Protein AF-A0ABD2LZ57-F1 (afdb_monomer_lite)

Radius of gyration: 26.15 Å; chains: 1; bounding box: 58×65×90 Å

InterPro domains:
  IPR020471 Aldo-keto reductase [PTHR43827] (166-322)
  IPR036812 NAD(P)-dependent oxidoreductase domain superfamily [G3DSA:3.20.20.100] (163-326)
  IPR036812 NAD(P)-dependent oxidoreductase domain superfamily [SSF51430] (165-323)
  IPR046350 Cystatin superfamily [SSF54403] (51-116)

pLDDT: mean 80.65, std 17.42, range [31.88, 97.81]

Structure (mmCIF, N/CA/C/O backbone):
data_AF-A0ABD2LZ57-F1
#
_entry.id   AF-A0ABD2LZ57-F1
#
loop_
_atom_site.group_PDB
_atom_site.id
_atom_site.type_symbol
_atom_site.label_atom_id
_atom_site.label_alt_id
_atom_site.label_comp_id
_atom_site.label_asym_id
_atom_site.label_entity_id
_atom_site.label_seq_id
_atom_site.pdbx_PDB_ins_code
_atom_site.Cartn_x
_atom_site.Cartn_y
_atom_site.Cartn_z
_atom_site.occupancy
_atom_site.B_iso_or_equiv
_atom_site.auth_seq_id
_atom_site.auth_comp_id
_atom_site.auth_asym_id
_atom_site.auth_atom_id
_atom_site.pdbx_PDB_model_num
ATOM 1 N N . MET A 1 1 ? 32.579 12.620 -52.075 1.00 46.97 1 MET A N 1
ATOM 2 C CA . MET A 1 1 ? 31.234 13.116 -51.717 1.00 46.97 1 MET A CA 1
ATOM 3 C C . MET A 1 1 ? 31.293 13.495 -50.243 1.00 46.97 1 MET A C 1
ATOM 5 O O . MET A 1 1 ? 31.209 12.625 -49.391 1.00 46.97 1 MET A O 1
ATOM 9 N N . ILE A 1 2 ? 31.641 14.751 -49.948 1.00 47.81 2 ILE A N 1
ATOM 10 C CA . ILE A 1 2 ? 31.826 15.254 -48.579 1.00 47.81 2 ILE A CA 1
ATOM 11 C C . ILE A 1 2 ? 30.484 15.859 -48.179 1.00 47.81 2 ILE A C 1
ATOM 13 O O . ILE A 1 2 ? 30.171 16.978 -48.574 1.00 47.81 2 ILE A O 1
ATOM 17 N N . ILE A 1 3 ? 29.650 15.083 -47.490 1.00 51.16 3 ILE A N 1
ATOM 18 C CA . ILE A 1 3 ? 28.437 15.618 -46.870 1.00 51.16 3 ILE A CA 1
AT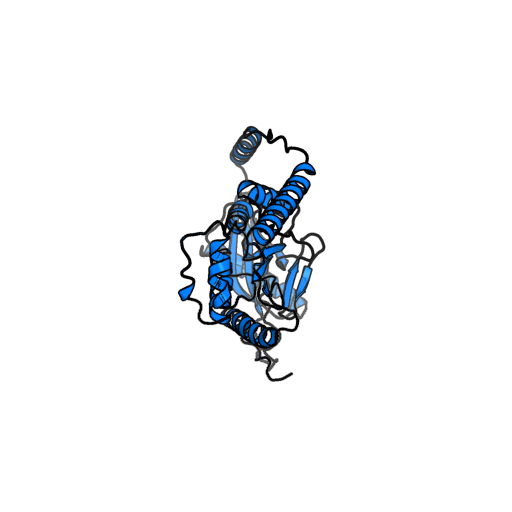OM 19 C C . ILE A 1 3 ? 28.914 16.374 -45.628 1.00 51.16 3 ILE A C 1
ATOM 21 O O . ILE A 1 3 ? 29.525 15.791 -44.733 1.00 51.16 3 ILE A O 1
ATOM 25 N N . GLY A 1 4 ? 28.758 17.697 -45.665 1.00 49.31 4 GLY A N 1
ATOM 26 C CA . GLY A 1 4 ? 29.303 18.621 -44.677 1.00 49.31 4 GLY A CA 1
ATOM 27 C C . GLY A 1 4 ? 28.739 18.364 -43.284 1.00 49.31 4 GLY A C 1
ATOM 28 O O . GLY A 1 4 ? 27.525 18.267 -43.104 1.00 49.31 4 GLY A O 1
ATOM 29 N N . LYS A 1 5 ? 29.637 18.298 -42.297 1.00 60.75 5 LYS A N 1
ATOM 30 C CA . LYS A 1 5 ? 29.322 18.195 -40.862 1.00 60.75 5 LYS A CA 1
ATOM 31 C C . LYS A 1 5 ? 28.350 19.292 -40.385 1.00 60.75 5 LYS A C 1
ATOM 33 O O . LYS A 1 5 ? 27.597 19.069 -39.446 1.00 60.75 5 LYS A O 1
ATOM 38 N N . ASP A 1 6 ? 28.277 20.408 -41.107 1.00 68.81 6 ASP A N 1
ATOM 39 C CA . ASP A 1 6 ? 27.405 21.553 -40.820 1.00 68.81 6 ASP A CA 1
ATOM 40 C C . ASP A 1 6 ? 25.906 21.289 -41.038 1.00 68.81 6 ASP A C 1
ATOM 42 O O . ASP A 1 6 ? 25.070 22.089 -40.621 1.00 68.81 6 ASP A O 1
ATOM 46 N N . ALA A 1 7 ? 25.534 20.216 -41.743 1.00 69.94 7 ALA A N 1
ATOM 47 C CA . ALA A 1 7 ? 24.126 19.846 -41.903 1.00 69.94 7 ALA A CA 1
ATOM 48 C C . ALA A 1 7 ? 23.591 19.095 -40.675 1.00 69.94 7 ALA A C 1
ATOM 50 O O . ALA A 1 7 ? 22.447 19.298 -40.290 1.00 69.94 7 ALA A O 1
ATOM 51 N N . VAL A 1 8 ? 24.434 18.278 -40.035 1.00 73.00 8 VAL A N 1
ATOM 52 C CA . VAL A 1 8 ? 24.054 17.493 -38.850 1.00 73.00 8 VAL A CA 1
ATOM 53 C C . VAL A 1 8 ? 23.926 18.392 -37.621 1.00 73.00 8 VAL A C 1
ATOM 55 O O . VAL A 1 8 ? 22.966 18.248 -36.874 1.00 73.00 8 VAL A O 1
ATOM 58 N N . GLN A 1 9 ? 24.831 19.364 -37.462 1.00 76.00 9 GLN A N 1
ATOM 59 C CA . GLN A 1 9 ? 24.774 20.303 -36.339 1.00 76.00 9 GLN A CA 1
ATOM 60 C C . GLN A 1 9 ? 23.500 21.161 -36.377 1.00 76.00 9 GLN A C 1
ATOM 62 O O . GLN A 1 9 ? 22.813 21.280 -35.373 1.00 76.00 9 GLN A O 1
ATOM 67 N N . ARG A 1 10 ? 23.112 21.663 -37.558 1.00 76.19 10 ARG A N 1
ATOM 68 C CA . ARG A 1 10 ? 21.895 22.481 -37.711 1.00 76.19 10 ARG A CA 1
ATOM 69 C C . ARG A 1 10 ? 20.598 21.727 -37.413 1.00 76.19 10 ARG A C 1
ATOM 71 O O . ARG A 1 10 ? 19.652 22.335 -36.926 1.00 76.19 10 ARG A O 1
ATOM 78 N N . ASP A 1 11 ? 20.546 20.427 -37.697 1.00 77.56 11 ASP A N 1
ATOM 79 C CA . ASP A 1 11 ? 19.392 19.586 -37.347 1.00 77.56 11 ASP A CA 1
ATOM 80 C C . ASP A 1 11 ? 19.343 19.253 -35.846 1.00 77.56 11 ASP A C 1
ATOM 82 O O . ASP A 1 11 ? 18.268 18.965 -35.321 1.00 77.56 11 ASP A O 1
ATOM 86 N N . GLN A 1 12 ? 20.487 19.279 -35.154 1.00 74.94 12 GLN A N 1
ATOM 87 C CA . GLN A 1 12 ? 20.556 19.133 -33.700 1.00 74.94 12 GLN A CA 1
ATOM 88 C C . GLN A 1 12 ? 20.120 20.415 -32.993 1.00 74.94 12 GLN A C 1
ATOM 90 O O . GLN A 1 12 ? 19.212 20.353 -32.169 1.00 74.94 12 GLN A O 1
ATOM 95 N N . ASP A 1 13 ? 20.666 21.562 -33.396 1.00 81.69 13 ASP A N 1
ATOM 96 C CA . ASP A 1 13 ? 20.341 22.860 -32.795 1.00 81.69 13 ASP A CA 1
ATOM 97 C C . ASP A 1 13 ? 18.837 23.180 -32.947 1.00 81.69 13 ASP A C 1
ATOM 99 O O . ASP A 1 13 ? 18.185 23.639 -32.013 1.00 81.69 13 ASP A O 1
ATOM 103 N N . ARG A 1 14 ? 18.237 22.831 -34.097 1.00 82.94 14 ARG A N 1
ATOM 104 C CA . ARG A 1 14 ? 16.796 23.013 -34.335 1.00 82.94 14 ARG A CA 1
ATOM 105 C C . ARG A 1 14 ? 15.913 22.125 -33.449 1.00 82.94 14 ARG A C 1
ATOM 107 O O . ARG A 1 14 ? 14.810 22.525 -33.093 1.00 82.94 14 ARG A O 1
ATOM 114 N N . LYS A 1 15 ? 16.366 20.913 -33.113 1.00 78.31 15 LYS A N 1
ATOM 115 C CA . LYS A 1 15 ? 15.619 20.020 -32.212 1.00 78.31 15 LYS A CA 1
ATOM 116 C C . LYS A 1 15 ? 15.679 20.494 -30.766 1.00 78.31 15 LYS A C 1
ATOM 118 O O . LYS A 1 15 ? 14.690 20.331 -30.062 1.00 78.31 15 LYS A O 1
ATOM 123 N N . GLU A 1 16 ? 16.801 21.076 -30.349 1.00 78.69 16 GLU A N 1
ATOM 124 C CA . GLU A 1 16 ? 16.938 21.668 -29.015 1.00 78.69 16 GLU A CA 1
ATOM 125 C C . GLU A 1 16 ? 16.027 22.899 -28.864 1.00 78.69 16 GLU A C 1
ATOM 127 O O . GLU A 1 16 ? 15.294 22.977 -27.881 1.00 78.69 16 GLU A O 1
ATOM 132 N N . GLU A 1 17 ? 15.951 23.780 -29.872 1.00 79.75 17 GLU A N 1
ATOM 133 C CA . GLU A 1 17 ? 15.012 24.920 -29.864 1.00 79.75 17 GLU A CA 1
ATOM 134 C C . GLU A 1 17 ? 13.533 24.478 -29.826 1.00 79.75 17 GLU A C 1
ATOM 136 O O . GLU A 1 17 ? 12.727 25.054 -29.092 1.00 79.75 17 GLU A O 1
ATOM 141 N N . GLU A 1 18 ? 13.156 23.432 -30.575 1.00 80.06 18 GLU A N 1
ATOM 142 C CA . GLU A 1 18 ? 11.778 22.910 -30.577 1.00 80.06 18 GLU A CA 1
ATOM 143 C C . GLU A 1 18 ? 11.394 22.230 -29.241 1.00 80.06 18 GLU A C 1
ATOM 145 O O . GLU A 1 18 ? 10.220 22.264 -28.854 1.00 80.06 18 GLU A O 1
ATOM 150 N N . GLU A 1 19 ? 12.349 21.630 -28.516 1.00 70.75 19 GLU A N 1
ATOM 151 C CA . GLU A 1 19 ? 12.120 21.090 -27.165 1.00 70.75 19 GLU A CA 1
ATOM 152 C C . GLU A 1 19 ? 11.996 22.209 -26.116 1.00 70.75 19 GLU A C 1
ATOM 154 O O . GLU A 1 19 ? 11.094 22.147 -25.273 1.00 70.75 19 GLU A O 1
ATOM 159 N N . GLU A 1 20 ? 12.812 23.264 -26.210 1.00 73.50 20 GLU A N 1
ATOM 160 C CA . GLU A 1 20 ? 12.789 24.410 -25.288 1.00 73.50 20 GLU A CA 1
ATOM 161 C C . GLU A 1 20 ? 11.484 25.228 -25.421 1.00 73.50 20 GLU A C 1
ATOM 163 O O . GLU A 1 20 ? 10.848 25.574 -24.418 1.00 73.50 20 GLU A O 1
ATOM 168 N N . GLU A 1 21 ? 10.987 25.442 -26.650 1.00 73.44 21 GLU A N 1
ATOM 169 C CA . GLU A 1 21 ? 9.686 26.092 -26.884 1.00 73.44 21 GLU A CA 1
ATOM 170 C C . GLU A 1 21 ? 8.500 25.264 -26.359 1.00 73.44 21 GLU A C 1
ATOM 172 O O . GLU A 1 21 ? 7.512 25.818 -25.852 1.00 73.44 21 GLU A O 1
ATOM 177 N N . GLN A 1 22 ? 8.571 23.931 -26.452 1.00 65.44 22 GLN A N 1
ATOM 178 C CA . GLN A 1 22 ? 7.533 23.072 -25.887 1.00 65.44 22 GLN A CA 1
ATOM 179 C C . GLN A 1 22 ? 7.547 23.116 -24.357 1.00 65.44 22 GLN A C 1
ATOM 181 O O . GLN A 1 22 ? 6.473 23.222 -23.758 1.00 65.44 22 GLN A O 1
ATOM 186 N N . GLU A 1 23 ? 8.718 23.104 -23.718 1.00 56.56 23 GLU A N 1
ATOM 187 C CA . GLU A 1 23 ? 8.842 23.192 -22.258 1.00 56.56 23 GLU A CA 1
ATOM 188 C C . GLU A 1 23 ? 8.335 24.543 -21.709 1.00 56.56 23 GLU A C 1
ATOM 190 O O . GLU A 1 23 ? 7.581 24.587 -20.726 1.00 56.56 23 GLU A O 1
ATOM 195 N N . GLU A 1 24 ? 8.627 25.652 -22.398 1.00 62.62 24 GLU A N 1
ATOM 196 C CA . GLU A 1 24 ? 8.091 26.975 -22.048 1.00 62.62 24 GLU A CA 1
ATOM 197 C C . GLU A 1 24 ? 6.564 27.086 -22.225 1.00 62.62 24 GLU A C 1
ATOM 199 O O . GLU A 1 24 ? 5.883 27.781 -21.462 1.00 62.62 24 GLU A O 1
ATOM 204 N N . SER A 1 25 ? 5.991 26.404 -23.218 1.00 65.38 25 SER A N 1
ATOM 205 C CA . SER A 1 25 ? 4.544 26.414 -23.481 1.00 65.38 25 SER A CA 1
ATOM 206 C C . SER A 1 25 ? 3.735 25.746 -22.358 1.00 65.38 25 SER A C 1
ATOM 208 O O . SER A 1 25 ? 2.656 26.231 -21.990 1.00 65.38 25 SER A O 1
ATOM 210 N N . TRP A 1 26 ? 4.259 24.671 -21.757 1.00 44.75 26 TRP A N 1
ATOM 211 C CA . TRP A 1 26 ? 3.596 23.979 -20.645 1.00 44.75 26 TRP A CA 1
ATOM 212 C C . TRP A 1 26 ? 3.616 24.788 -19.345 1.00 44.75 26 TRP A C 1
ATOM 214 O O . TRP A 1 26 ? 2.631 24.786 -18.603 1.00 44.75 26 TRP A O 1
ATOM 224 N N . THR A 1 27 ? 4.696 25.524 -19.080 1.00 49.94 27 THR A N 1
ATOM 225 C CA . THR A 1 27 ? 4.845 26.307 -17.843 1.00 49.94 27 THR A CA 1
ATOM 226 C C . THR A 1 27 ? 4.013 27.595 -17.847 1.00 49.94 27 THR A C 1
ATOM 228 O O . THR A 1 27 ? 3.498 27.991 -16.801 1.00 49.94 27 THR A O 1
ATOM 231 N N . LYS A 1 28 ? 3.773 28.210 -19.015 1.00 54.03 28 LYS A N 1
ATOM 232 C CA . LYS A 1 28 ? 2.990 29.459 -19.143 1.00 54.03 28 LYS A CA 1
ATOM 233 C C . LYS A 1 28 ? 1.470 29.297 -18.962 1.00 54.03 28 LYS A C 1
ATOM 235 O O . LYS A 1 28 ? 0.774 30.302 -18.827 1.00 54.03 28 LYS A O 1
ATOM 240 N N . ARG A 1 29 ? 0.926 28.069 -18.947 1.00 53.88 29 ARG A N 1
ATOM 241 C CA . ARG A 1 29 ? -0.527 27.822 -18.773 1.00 53.88 29 ARG A CA 1
ATOM 242 C C . ARG A 1 29 ? -0.994 27.711 -17.323 1.00 53.88 29 ARG A C 1
ATOM 244 O O . ARG A 1 29 ? -2.202 27.674 -17.092 1.00 53.88 29 ARG A O 1
ATOM 251 N N . PHE A 1 30 ? -0.083 27.690 -16.354 1.00 40.81 30 PHE A N 1
ATOM 252 C CA . PHE A 1 30 ? -0.452 27.696 -14.943 1.00 40.81 30 PHE A CA 1
ATOM 253 C C . PHE A 1 30 ? -0.370 29.126 -14.394 1.00 40.81 30 PHE A C 1
ATOM 255 O O . PHE A 1 30 ? 0.671 29.770 -14.533 1.00 40.81 30 PHE A O 1
ATOM 262 N N . PRO A 1 31 ? -1.445 29.667 -13.788 1.00 43.72 31 PRO A N 1
ATOM 263 C CA . PRO A 1 31 ? -1.360 30.963 -13.133 1.00 43.72 31 PRO A CA 1
ATOM 264 C C . PRO A 1 31 ? -0.282 30.902 -12.038 1.00 43.72 31 PRO A C 1
ATOM 266 O O . PRO A 1 31 ? -0.201 29.894 -11.333 1.00 43.72 31 PRO A O 1
ATOM 269 N N . PRO A 1 32 ? 0.540 31.953 -11.861 1.00 44.47 32 PRO A N 1
ATOM 270 C CA . PRO A 1 32 ? 1.535 31.984 -10.800 1.00 44.47 32 PRO A CA 1
ATOM 271 C C . PRO A 1 32 ? 0.823 31.823 -9.455 1.00 44.47 32 PRO A C 1
ATOM 273 O O . PRO A 1 32 ? 0.072 32.703 -9.023 1.00 44.47 32 PRO A O 1
ATOM 276 N N . HIS A 1 33 ? 1.032 30.675 -8.808 1.00 45.22 33 HIS A N 1
ATOM 277 C CA . HIS A 1 33 ? 0.508 30.414 -7.476 1.00 45.22 33 HIS A CA 1
ATOM 278 C C . HIS A 1 33 ? 1.093 31.455 -6.518 1.00 45.22 33 HIS A C 1
ATOM 280 O O . HIS A 1 33 ? 2.274 31.428 -6.175 1.00 45.22 33 HIS A O 1
ATOM 286 N N . ARG A 1 34 ? 0.256 32.404 -6.084 1.00 40.06 34 ARG A N 1
ATOM 287 C CA . ARG A 1 34 ? 0.572 33.305 -4.975 1.00 40.06 34 ARG A CA 1
ATOM 288 C C . ARG A 1 34 ? 0.670 32.467 -3.699 1.00 40.06 34 ARG A C 1
ATOM 290 O O . ARG A 1 34 ? -0.338 32.199 -3.056 1.00 40.06 34 ARG A O 1
ATOM 297 N N . SER A 1 35 ? 1.884 32.073 -3.326 1.00 48.41 35 SER A N 1
ATOM 298 C CA . SER A 1 35 ? 2.204 31.369 -2.079 1.00 48.41 35 SER A CA 1
ATOM 299 C C . SER A 1 35 ? 2.217 32.323 -0.873 1.00 48.41 35 SER A C 1
ATOM 301 O O . SER A 1 35 ? 3.227 32.472 -0.191 1.00 48.41 35 SER A O 1
ATOM 303 N N . LYS A 1 36 ? 1.093 33.002 -0.626 1.00 43.72 36 LYS A N 1
ATOM 304 C CA . LYS A 1 36 ? 0.856 33.781 0.600 1.00 43.72 36 LYS A CA 1
ATOM 305 C C . LYS A 1 36 ? -0.198 33.122 1.501 1.00 43.72 36 LYS A C 1
ATOM 307 O O . LYS A 1 36 ? -1.004 33.810 2.112 1.00 43.72 36 LYS A O 1
ATOM 312 N N . MET A 1 37 ? -0.218 31.790 1.570 1.00 41.06 37 MET A N 1
ATOM 313 C CA . MET A 1 37 ? -0.706 31.121 2.782 1.00 41.06 37 MET A CA 1
ATOM 314 C C . MET A 1 37 ? 0.482 31.086 3.733 1.00 41.06 37 MET A C 1
ATOM 316 O O . MET A 1 37 ? 1.327 30.196 3.676 1.00 41.06 37 MET A O 1
ATOM 320 N N . GLU A 1 38 ? 0.608 32.179 4.476 1.00 49.72 38 GLU A N 1
ATOM 321 C CA . GLU A 1 38 ? 1.663 32.402 5.447 1.00 49.72 38 GLU A CA 1
ATOM 322 C C . GLU A 1 38 ? 1.512 31.420 6.617 1.00 49.72 38 GLU A C 1
ATOM 324 O O . GLU A 1 38 ? 0.418 31.008 7.005 1.00 49.72 38 GLU A O 1
ATOM 329 N N . THR A 1 39 ? 2.665 31.052 7.158 1.00 49.16 39 THR A N 1
ATOM 330 C CA . THR A 1 39 ? 2.964 30.208 8.323 1.00 49.16 39 THR A CA 1
ATOM 331 C C . THR A 1 39 ? 2.090 30.420 9.569 1.00 49.16 39 THR A C 1
ATOM 333 O O . THR A 1 39 ? 2.095 29.571 10.454 1.00 49.16 39 THR A O 1
ATOM 336 N N . GLU A 1 40 ? 1.294 31.486 9.629 1.00 45.72 40 GLU A N 1
ATOM 337 C CA . GLU A 1 40 ? 0.401 31.823 10.743 1.00 45.72 40 GLU A CA 1
ATOM 338 C C . GLU A 1 40 ? -0.759 30.823 10.918 1.00 45.72 40 GLU A C 1
ATOM 340 O O . GLU A 1 40 ? -1.149 30.529 12.046 1.00 45.72 40 GLU A O 1
ATOM 345 N N . GLN A 1 41 ? -1.250 30.195 9.840 1.00 51.12 41 GLN A N 1
ATOM 346 C CA . GLN A 1 41 ? -2.310 29.176 9.957 1.00 51.12 41 GLN A CA 1
ATOM 347 C C . GLN A 1 41 ? -1.817 27.841 10.533 1.00 51.12 41 GLN A C 1
ATOM 349 O O . GLN A 1 41 ? -2.605 27.092 11.109 1.00 51.12 41 GLN A O 1
ATOM 354 N N . LEU A 1 42 ? -0.522 27.534 10.405 1.00 45.00 42 LEU A N 1
ATOM 355 C CA . LEU A 1 42 ? 0.070 26.324 10.985 1.00 45.00 42 LEU A CA 1
ATOM 356 C C . LEU A 1 42 ? 0.298 26.473 12.500 1.00 45.00 42 LEU A C 1
ATOM 358 O O . LEU A 1 42 ? 0.162 25.488 13.228 1.00 45.00 42 LEU A O 1
ATOM 362 N N . ASP A 1 43 ? 0.560 27.692 12.983 1.00 49.66 43 ASP A N 1
ATOM 363 C CA . ASP A 1 43 ? 0.741 27.977 14.413 1.00 49.66 43 ASP A CA 1
ATOM 364 C C . ASP A 1 43 ? -0.590 28.063 15.177 1.00 49.66 43 ASP A C 1
ATOM 366 O O . ASP A 1 43 ? -0.697 27.499 16.272 1.00 49.66 43 ASP A O 1
ATOM 370 N N . GLU A 1 44 ? -1.647 28.645 14.594 1.00 46.41 44 GLU A N 1
ATOM 371 C CA . GLU A 1 44 ? -2.992 28.601 15.196 1.00 46.41 44 GLU A CA 1
ATOM 372 C C . GLU A 1 44 ? -3.528 27.163 15.312 1.00 46.41 44 GLU A C 1
ATOM 374 O O . GLU A 1 44 ? -4.161 26.808 16.311 1.00 46.41 44 GLU A O 1
ATOM 379 N N . PHE A 1 45 ? -3.206 26.293 14.347 1.00 50.53 45 PHE A N 1
ATOM 380 C CA . PHE A 1 45 ? -3.590 24.878 14.384 1.00 50.53 45 PHE A CA 1
ATOM 381 C C . PHE A 1 45 ? -2.868 24.103 15.499 1.00 50.53 45 PHE A C 1
ATOM 383 O O . PHE A 1 45 ? -3.452 23.217 16.127 1.00 50.53 45 PHE A O 1
ATOM 390 N N . SER A 1 46 ? -1.611 24.462 15.777 1.00 46.16 46 SER A N 1
ATOM 391 C CA . SER A 1 46 ? -0.783 23.856 16.826 1.00 46.16 46 SER A CA 1
ATOM 392 C C . SER A 1 46 ? -1.218 24.301 18.234 1.00 46.16 46 SER A C 1
ATOM 394 O O . SER A 1 46 ? -1.267 23.489 19.163 1.00 46.16 46 SER A O 1
ATOM 396 N N . LEU A 1 47 ? -1.628 25.567 18.384 1.00 42.22 47 LEU A N 1
ATOM 397 C CA . LEU A 1 47 ? -2.137 26.141 19.638 1.00 42.22 47 LEU A CA 1
ATOM 398 C C . LEU A 1 47 ? -3.559 25.669 19.983 1.00 42.22 47 LEU A C 1
ATOM 400 O O . LEU A 1 47 ? -3.825 25.337 21.142 1.00 42.22 47 LEU A O 1
ATOM 404 N N . LEU A 1 48 ? -4.446 25.520 18.991 1.00 44.09 48 LEU A N 1
ATOM 405 C CA . LEU A 1 48 ? -5.784 24.946 19.196 1.00 44.09 48 LEU A CA 1
ATOM 406 C C . LEU A 1 48 ? -5.715 23.465 19.628 1.00 44.09 48 LEU A C 1
ATOM 408 O O . LEU A 1 48 ? -6.571 22.984 20.372 1.00 44.09 48 LEU A O 1
ATOM 412 N N . HIS A 1 49 ? -4.653 22.751 19.236 1.00 50.84 49 HIS A N 1
ATOM 413 C CA . HIS A 1 49 ? -4.407 21.358 19.624 1.00 50.84 49 HIS A CA 1
ATOM 414 C C . HIS A 1 49 ? -3.913 21.182 21.072 1.00 50.84 49 HIS A C 1
ATOM 416 O O . HIS A 1 49 ? -4.006 20.081 21.622 1.00 50.84 49 HIS A O 1
ATOM 422 N N . GLN A 1 50 ? -3.393 22.238 21.709 1.00 45.69 50 GLN A N 1
ATOM 423 C CA . GLN A 1 50 ? -2.856 22.169 23.074 1.00 45.69 50 GLN A CA 1
ATOM 424 C C . GLN A 1 50 ? -3.878 22.515 24.169 1.00 45.69 50 GLN A C 1
ATOM 426 O O . GLN A 1 50 ? -3.684 22.105 25.312 1.00 45.69 50 GLN A O 1
ATOM 431 N N . GLN A 1 51 ? -4.979 23.208 23.855 1.00 40.47 51 GLN A N 1
ATOM 432 C CA . GLN A 1 51 ? -5.892 23.750 24.878 1.00 40.47 51 GLN A CA 1
ATOM 433 C C . GLN A 1 51 ? -7.120 22.884 25.231 1.00 40.47 51 GLN A C 1
ATOM 435 O O . GLN A 1 51 ? -7.838 23.215 26.173 1.00 40.47 51 GLN A O 1
ATOM 440 N N . ILE A 1 52 ? -7.357 21.736 24.584 1.00 48.72 52 ILE A N 1
ATOM 441 C CA . ILE A 1 52 ? -8.496 20.852 24.917 1.00 48.72 52 ILE A CA 1
ATOM 442 C C . ILE A 1 52 ? -8.033 19.713 25.847 1.00 48.72 52 ILE A C 1
ATOM 444 O O . ILE A 1 52 ? -7.706 18.605 25.423 1.00 48.72 52 ILE A O 1
ATOM 448 N N . VAL A 1 53 ? -7.978 20.014 27.149 1.00 50.66 53 VAL A N 1
ATOM 449 C CA . VAL A 1 53 ? -7.418 19.176 28.236 1.00 50.66 53 VAL A CA 1
ATOM 450 C C . VAL A 1 53 ? -8.489 18.346 28.984 1.00 50.66 53 VAL A C 1
ATOM 452 O O . VAL A 1 53 ? -8.330 17.974 30.139 1.00 50.66 53 VAL A O 1
ATOM 455 N N . ALA A 1 54 ? -9.573 17.935 28.325 1.00 44.81 54 ALA A N 1
ATOM 456 C CA . ALA A 1 54 ? -10.481 16.919 28.872 1.00 44.81 54 ALA A CA 1
ATOM 457 C C . ALA A 1 54 ? -10.887 15.937 27.767 1.00 44.81 54 ALA A C 1
ATOM 459 O O . ALA A 1 54 ? -11.516 16.321 26.787 1.00 44.81 54 ALA A O 1
ATOM 460 N N . GLY A 1 55 ? -10.484 14.670 27.899 1.00 59.81 55 GLY A N 1
ATOM 461 C CA . GLY A 1 55 ? -10.784 13.628 26.914 1.00 59.81 55 GLY A CA 1
ATOM 462 C C . GLY A 1 55 ? -9.751 13.473 25.793 1.00 59.81 55 GLY A C 1
ATOM 463 O O . GLY A 1 55 ? -10.123 13.141 24.670 1.00 59.81 55 GLY A O 1
ATOM 464 N N . ARG A 1 56 ? -8.453 13.666 26.052 1.00 73.75 56 ARG A N 1
ATOM 465 C CA . ARG A 1 56 ? -7.426 13.363 25.043 1.00 73.75 56 ARG A CA 1
ATOM 466 C C . ARG A 1 56 ? -7.382 11.854 24.775 1.00 73.75 56 ARG A C 1
ATOM 468 O O . ARG A 1 56 ? -7.268 11.058 25.705 1.00 73.75 56 ARG A O 1
ATOM 475 N N . VAL A 1 57 ? -7.477 11.467 23.504 1.00 77.38 57 VAL A N 1
ATOM 476 C CA . VAL A 1 57 ? -7.232 10.089 23.061 1.00 77.38 57 VAL A CA 1
ATOM 477 C C . VAL A 1 57 ? -5.723 9.858 23.095 1.00 77.38 57 VAL A C 1
ATOM 479 O O . VAL A 1 57 ? -4.973 10.540 22.401 1.00 77.38 57 VAL A O 1
ATOM 482 N N . VAL A 1 58 ? -5.276 8.925 23.927 1.00 83.69 58 VAL A N 1
ATOM 483 C CA . VAL A 1 58 ? -3.863 8.615 24.152 1.00 83.69 58 VAL A CA 1
ATOM 484 C C . VAL A 1 58 ? -3.539 7.260 23.518 1.00 83.69 58 VAL A C 1
ATOM 486 O O . VAL A 1 58 ? -4.182 6.264 23.868 1.00 83.69 58 VAL A O 1
ATOM 489 N N . PRO A 1 59 ? -2.556 7.181 22.602 1.00 83.94 59 PRO A N 1
ATOM 490 C CA . PRO A 1 59 ? -2.029 5.907 22.127 1.00 83.94 59 PRO A CA 1
ATOM 491 C C . PRO A 1 59 ? -1.552 5.030 23.288 1.00 83.94 59 PRO A C 1
ATOM 493 O O . PRO A 1 59 ? -0.928 5.514 24.230 1.00 83.94 59 PRO A O 1
ATOM 496 N N . CYS A 1 60 ? -1.858 3.739 23.231 1.00 86.31 60 CYS A N 1
ATOM 497 C CA . CYS A 1 60 ? -1.504 2.762 24.254 1.00 86.31 60 CYS A CA 1
ATOM 498 C C . CYS A 1 60 ? -0.545 1.722 23.690 1.00 86.31 60 CYS A C 1
ATOM 500 O O . CYS A 1 60 ? -0.657 1.312 22.536 1.00 86.31 60 CYS A O 1
ATOM 502 N N . CYS A 1 61 ? 0.365 1.237 24.533 1.00 87.62 61 CYS A N 1
ATOM 503 C CA . CYS A 1 61 ? 1.141 0.055 24.189 1.00 87.62 61 CYS A CA 1
ATOM 504 C C . CYS A 1 61 ? 0.199 -1.158 24.105 1.00 87.62 61 CYS A C 1
ATOM 506 O O . CYS A 1 61 ? -0.523 -1.458 25.055 1.00 87.62 61 CYS A O 1
ATOM 508 N N . VAL A 1 62 ? 0.219 -1.859 22.970 1.00 90.06 62 VAL A N 1
ATOM 509 C CA . VAL A 1 62 ? -0.669 -3.005 22.699 1.00 90.06 62 VAL A CA 1
ATOM 510 C C . VAL A 1 62 ? -0.402 -4.216 23.600 1.00 90.06 62 VAL A C 1
ATOM 512 O O . VAL A 1 62 ? -1.258 -5.083 23.713 1.00 90.06 62 VAL A O 1
ATOM 515 N N . ASN A 1 63 ? 0.757 -4.257 24.266 1.00 90.62 63 ASN A N 1
ATOM 516 C CA . ASN A 1 63 ? 1.157 -5.335 25.176 1.00 90.62 63 ASN A CA 1
ATOM 517 C C . ASN A 1 63 ? 0.781 -5.064 26.643 1.00 90.62 63 ASN A C 1
ATOM 519 O O . ASN A 1 63 ? 1.175 -5.827 27.525 1.00 90.62 63 ASN A O 1
ATOM 523 N N . LEU A 1 64 ? 0.081 -3.963 26.939 1.00 94.12 64 LEU A N 1
ATOM 524 C CA . LEU A 1 64 ? -0.397 -3.704 28.297 1.00 94.12 64 LEU A CA 1
ATOM 525 C C . LEU A 1 64 ? -1.409 -4.791 28.705 1.00 94.12 64 LEU A C 1
ATOM 527 O O . LEU A 1 64 ? -2.313 -5.071 27.915 1.00 94.12 64 LEU A O 1
ATOM 531 N N . PRO A 1 65 ? -1.320 -5.359 29.927 1.00 96.12 65 PRO A N 1
ATOM 532 C CA . PRO A 1 65 ? -2.249 -6.396 30.390 1.00 96.12 65 PRO A CA 1
ATOM 533 C C . PRO A 1 65 ? -3.724 -6.006 30.233 1.00 96.12 65 PRO A C 1
ATOM 535 O O . PRO A 1 65 ? -4.532 -6.809 29.780 1.00 96.12 65 PRO A O 1
ATOM 538 N N . GLU A 1 66 ? -4.042 -4.742 30.512 1.00 94.56 66 GLU A N 1
ATOM 539 C CA . GLU A 1 66 ? -5.375 -4.156 30.343 1.00 94.56 66 GLU A CA 1
ATOM 540 C C . GLU A 1 66 ? -5.861 -4.187 28.881 1.00 94.56 66 GLU A C 1
ATOM 542 O O . GLU A 1 66 ? -7.018 -4.504 28.615 1.00 94.56 66 GLU A O 1
ATOM 547 N N . ILE A 1 67 ? -4.984 -3.918 27.907 1.00 94.31 67 ILE A N 1
ATOM 548 C CA . ILE A 1 67 ? -5.338 -3.959 26.479 1.00 94.31 67 ILE A CA 1
ATOM 549 C C . ILE A 1 67 ? -5.558 -5.401 26.013 1.00 94.31 67 ILE A C 1
ATOM 551 O O . ILE A 1 67 ? -6.482 -5.655 25.236 1.00 94.31 67 ILE A O 1
ATOM 555 N N . THR A 1 68 ? -4.759 -6.349 26.509 1.00 94.56 68 THR A N 1
ATOM 556 C CA . THR A 1 68 ? -4.952 -7.784 26.253 1.00 94.56 68 THR A CA 1
ATOM 557 C C . THR A 1 68 ? -6.295 -8.261 26.801 1.00 94.56 68 THR A C 1
ATOM 559 O O . THR A 1 68 ? -7.083 -8.842 26.056 1.00 94.56 68 THR A O 1
ATOM 562 N N . GLU A 1 69 ? -6.602 -7.943 28.061 1.00 95.69 69 GLU A N 1
ATOM 563 C CA . GLU A 1 69 ? -7.872 -8.283 28.712 1.00 95.69 69 GLU A CA 1
ATOM 564 C C . GLU A 1 69 ? -9.070 -7.737 27.917 1.00 95.69 69 GLU A C 1
ATOM 566 O O . GLU A 1 69 ? -9.973 -8.480 27.525 1.00 95.69 69 GLU A O 1
ATOM 571 N N . ILE A 1 70 ? -9.048 -6.441 27.600 1.00 93.81 70 ILE A N 1
ATOM 572 C CA . ILE A 1 70 ? -10.106 -5.769 26.840 1.00 93.81 70 ILE A CA 1
ATOM 573 C C . ILE A 1 70 ? -10.273 -6.384 25.438 1.00 93.81 70 ILE A C 1
ATOM 575 O O . ILE A 1 70 ? -11.400 -6.561 24.964 1.00 93.81 70 ILE A O 1
ATOM 579 N N . SER A 1 71 ? -9.174 -6.779 24.791 1.00 92.81 71 SER A N 1
ATOM 580 C CA . SER A 1 71 ? -9.188 -7.439 23.477 1.00 92.81 71 SER A CA 1
ATOM 581 C C . SER A 1 71 ? -9.802 -8.840 23.521 1.00 92.81 71 SER A C 1
ATOM 583 O O . SER A 1 71 ? -10.522 -9.235 22.596 1.00 92.81 71 SER A O 1
ATOM 585 N N . GLU A 1 72 ? -9.571 -9.597 24.594 1.00 95.50 72 GLU A N 1
ATOM 586 C CA . GLU A 1 72 ? -10.195 -10.905 24.801 1.00 95.50 72 GLU A CA 1
ATOM 587 C C . GLU A 1 72 ? -11.705 -10.786 25.024 1.00 95.50 72 GLU A C 1
ATOM 589 O O . GLU A 1 72 ? -12.475 -11.550 24.436 1.00 95.50 72 GLU A O 1
ATOM 594 N N . ILE A 1 73 ? -12.144 -9.817 25.834 1.00 95.25 73 ILE A N 1
ATOM 595 C CA . ILE A 1 73 ? -13.569 -9.553 26.081 1.00 95.25 73 ILE A CA 1
ATOM 596 C C . ILE A 1 73 ? -14.262 -9.156 24.767 1.00 95.25 73 ILE A C 1
ATOM 598 O O . ILE A 1 73 ? -15.291 -9.733 24.401 1.00 95.25 73 ILE A O 1
ATOM 602 N N . ALA A 1 74 ? -13.659 -8.239 24.009 1.00 93.44 74 ALA A N 1
ATOM 603 C CA . ALA A 1 74 ? -14.118 -7.830 22.685 1.00 93.44 74 ALA A CA 1
ATOM 604 C C . ALA A 1 74 ? -14.233 -9.002 21.700 1.00 93.44 74 ALA A C 1
ATOM 606 O O . ALA A 1 74 ? -15.245 -9.155 21.012 1.00 93.44 74 ALA A O 1
ATOM 607 N N . THR A 1 75 ? -13.230 -9.878 21.683 1.00 94.44 75 THR A N 1
ATOM 608 C CA . THR A 1 75 ? -13.217 -11.071 20.830 1.00 94.44 75 THR A CA 1
ATOM 609 C C . THR A 1 75 ? -14.305 -12.065 21.219 1.00 94.44 75 THR A C 1
ATOM 611 O O . THR A 1 75 ? -14.965 -12.626 20.343 1.00 94.44 75 THR A O 1
ATOM 614 N N . LYS A 1 76 ? -14.534 -12.281 22.522 1.00 96.00 76 LYS A N 1
ATOM 615 C CA . LYS A 1 76 ? -15.631 -13.129 23.012 1.00 96.00 76 LYS A CA 1
ATOM 616 C C . LYS A 1 76 ? -16.983 -12.589 22.548 1.00 96.00 76 LYS A C 1
ATOM 618 O O . LYS A 1 76 ? -17.788 -13.367 22.042 1.00 96.00 76 LYS A O 1
ATOM 623 N N . LYS A 1 77 ? -17.203 -11.273 22.644 1.00 94.88 77 LYS A N 1
ATOM 624 C CA . LYS A 1 77 ? -18.429 -10.623 22.160 1.00 94.88 77 LYS A CA 1
ATOM 625 C C . LYS A 1 77 ? -18.617 -10.803 20.649 1.00 94.88 77 LYS A C 1
ATOM 627 O O . LYS A 1 77 ? -19.652 -11.321 20.240 1.00 94.88 77 LYS A O 1
ATOM 632 N N . LEU A 1 78 ? -17.601 -10.490 19.840 1.00 92.19 78 LEU A N 1
ATOM 633 C CA . LEU A 1 78 ? -17.636 -10.697 18.384 1.00 92.19 78 LEU A CA 1
ATOM 634 C C . LEU A 1 78 ? -17.957 -12.153 18.018 1.00 92.19 78 LEU A C 1
ATOM 636 O O . LEU A 1 78 ? -18.805 -12.417 17.172 1.00 92.19 78 LEU A O 1
ATOM 640 N N . ASN A 1 79 ? -17.300 -13.115 18.666 1.00 93.75 79 ASN A N 1
ATOM 641 C CA . ASN A 1 79 ? -17.537 -14.534 18.417 1.00 93.75 79 ASN A CA 1
ATOM 642 C C . ASN A 1 79 ? -18.926 -14.998 18.869 1.00 93.75 79 ASN A C 1
ATOM 644 O O . ASN A 1 79 ? -19.513 -15.852 18.206 1.00 93.75 79 ASN A O 1
ATOM 648 N N . SER A 1 80 ? -19.468 -14.424 19.945 1.00 94.00 80 SER A N 1
ATOM 649 C CA . SER A 1 80 ? -20.846 -14.674 20.372 1.00 94.00 80 SER A CA 1
ATOM 650 C C . SER A 1 80 ? -21.823 -14.244 19.277 1.00 94.00 80 SER A C 1
ATOM 652 O O . SER A 1 80 ? -22.636 -15.049 18.827 1.00 94.00 80 SER A O 1
ATOM 654 N N . ASP A 1 81 ? -21.676 -13.024 18.766 1.00 90.12 81 ASP A N 1
ATOM 655 C CA . ASP A 1 81 ? -22.552 -12.471 17.727 1.00 90.12 81 ASP A CA 1
ATOM 656 C C . ASP A 1 81 ? -22.421 -13.235 16.398 1.00 90.12 81 ASP A C 1
ATOM 658 O O . ASP A 1 81 ? -23.417 -13.549 15.746 1.00 90.12 81 ASP A O 1
ATOM 662 N N . ARG A 1 82 ? -21.197 -13.635 16.025 1.00 89.44 82 ARG A N 1
ATOM 663 C CA . ARG A 1 82 ? -20.944 -14.487 14.849 1.00 89.44 82 ARG A CA 1
ATOM 664 C C . ARG A 1 82 ? -21.561 -15.873 14.991 1.00 89.44 82 ARG A C 1
ATOM 666 O O . ARG A 1 82 ? -22.153 -16.368 14.035 1.00 89.44 82 ARG A O 1
ATOM 673 N N . SER A 1 83 ? -21.450 -16.491 16.168 1.00 90.50 83 SER A N 1
ATOM 674 C CA . SER A 1 83 ? -22.021 -17.820 16.411 1.00 90.50 83 SER A CA 1
ATOM 675 C C . SER A 1 83 ? -23.547 -17.819 16.336 1.00 90.50 83 SER A C 1
ATOM 677 O O . SER A 1 83 ? -24.111 -18.737 15.743 1.00 90.50 83 SER A O 1
ATOM 679 N N . ALA A 1 84 ? -24.204 -16.756 16.816 1.00 89.06 84 ALA A N 1
ATOM 680 C CA . ALA A 1 84 ? -25.644 -16.559 16.653 1.00 89.06 84 ALA A CA 1
ATOM 681 C C . ALA A 1 84 ? -26.067 -16.469 15.173 1.00 89.06 84 ALA A C 1
ATOM 683 O O . ALA A 1 84 ? -27.154 -16.915 14.816 1.00 89.06 84 ALA A O 1
ATOM 684 N N . GLY A 1 85 ? -25.195 -15.949 14.301 1.00 82.94 85 GLY A N 1
ATOM 685 C CA . GLY A 1 85 ? -25.408 -15.886 12.852 1.00 82.94 85 GLY A CA 1
ATOM 686 C C . GLY A 1 85 ? -24.931 -17.111 12.059 1.00 82.94 85 GLY A C 1
ATOM 687 O O . GLY A 1 85 ? -24.953 -17.073 10.832 1.00 82.94 85 GLY A O 1
ATOM 688 N N . GLY A 1 86 ? -24.437 -18.172 12.712 1.00 84.12 86 GLY A N 1
ATOM 689 C CA . GLY A 1 86 ? -23.847 -19.331 12.024 1.00 84.12 86 GLY A CA 1
ATOM 690 C C . GLY A 1 86 ? -22.524 -19.033 11.298 1.00 84.12 86 GLY A C 1
ATOM 691 O O . GLY A 1 86 ? -22.061 -19.837 10.487 1.00 84.12 86 GLY A O 1
ATOM 692 N N . ILE A 1 87 ? -21.899 -17.892 11.590 1.00 82.62 87 ILE A N 1
ATOM 693 C CA . ILE A 1 87 ? -20.665 -17.427 10.959 1.00 82.62 87 ILE A CA 1
ATOM 694 C C . ILE A 1 87 ? -19.457 -1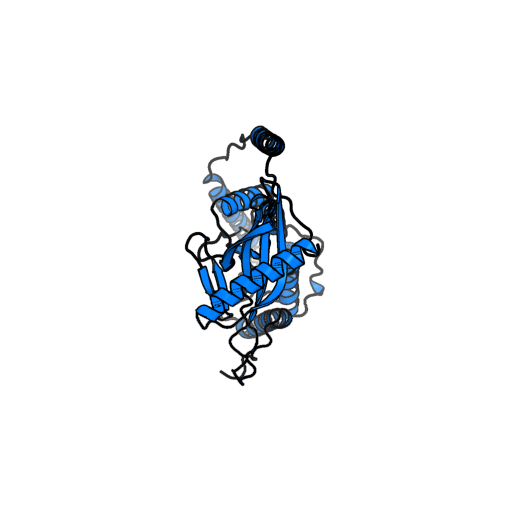8.073 11.672 1.00 82.62 87 ILE A C 1
ATOM 696 O O . ILE A 1 87 ? -19.459 -18.187 12.902 1.00 82.62 87 ILE A O 1
ATOM 700 N N . PRO A 1 88 ? -18.396 -18.496 10.952 1.00 85.25 88 PRO A N 1
ATOM 701 C CA . PRO A 1 88 ? -17.208 -19.079 11.574 1.00 85.25 88 PRO A CA 1
ATOM 702 C C . PRO A 1 88 ? -16.551 -18.161 12.613 1.00 85.25 88 PRO A C 1
ATOM 704 O O . PRO A 1 88 ? -16.454 -16.947 12.415 1.00 85.25 88 PRO A O 1
ATOM 707 N N . LEU A 1 89 ? -16.060 -18.761 13.699 1.00 89.69 89 LEU A N 1
ATOM 708 C CA . LEU A 1 89 ? -15.377 -18.051 14.781 1.00 89.69 89 LEU A CA 1
ATOM 709 C C . LEU A 1 89 ? -14.008 -17.530 14.340 1.00 89.69 89 LEU A C 1
ATOM 711 O O . LEU A 1 89 ? -13.400 -18.041 13.398 1.00 89.69 89 LEU A O 1
ATOM 715 N N . LEU A 1 90 ? -13.522 -16.531 15.062 1.00 88.50 90 LEU A N 1
ATOM 716 C CA . LEU A 1 90 ? -12.257 -15.861 14.824 1.00 88.50 90 LEU A CA 1
ATOM 717 C C . LEU A 1 90 ? -11.317 -16.034 16.022 1.00 88.50 90 LEU A C 1
ATOM 719 O O . LEU A 1 90 ? -11.747 -15.970 17.174 1.00 88.50 90 LEU A O 1
ATOM 723 N N . ASP A 1 91 ? -10.031 -16.222 15.739 1.00 88.75 91 ASP A N 1
ATOM 724 C CA . ASP A 1 91 ? -8.948 -16.193 16.720 1.00 88.75 91 ASP A CA 1
ATOM 725 C C . ASP A 1 91 ? -8.126 -14.918 16.536 1.00 88.75 91 ASP A C 1
ATOM 727 O O . ASP A 1 91 ? -7.833 -14.526 15.403 1.00 88.75 91 ASP A O 1
ATOM 731 N N . ILE A 1 92 ? -7.744 -14.279 17.645 1.00 88.06 92 ILE A N 1
ATOM 732 C CA . ILE A 1 92 ? -6.847 -13.120 17.612 1.00 88.06 92 ILE A CA 1
ATOM 733 C C . ILE A 1 92 ? -5.520 -13.559 16.985 1.00 88.06 92 ILE A C 1
ATOM 735 O O . ILE A 1 92 ? -4.908 -14.536 17.417 1.00 88.06 92 ILE A O 1
ATOM 739 N N . VAL A 1 93 ? -5.073 -12.822 15.971 1.00 85.50 93 VAL A N 1
ATOM 740 C CA . VAL A 1 93 ? -3.715 -12.927 15.425 1.00 85.50 93 VAL A CA 1
ATOM 741 C C . VAL A 1 93 ? -2.831 -11.895 16.102 1.00 85.50 93 VAL A C 1
ATOM 743 O O . VAL A 1 93 ? -1.771 -12.232 16.621 1.00 85.50 93 VAL A O 1
ATOM 746 N N . LYS A 1 94 ? -3.265 -10.630 16.085 1.00 86.62 94 LYS A N 1
ATOM 747 C CA . LYS A 1 94 ? -2.473 -9.504 16.577 1.00 86.62 94 LYS A CA 1
ATOM 748 C C . LYS A 1 94 ? -3.364 -8.319 16.939 1.00 86.62 94 LYS A C 1
ATOM 750 O O . LYS A 1 94 ? -4.284 -7.985 16.197 1.00 86.62 94 LYS A O 1
ATOM 755 N N . ILE A 1 95 ? -3.035 -7.637 18.031 1.00 86.88 95 ILE A N 1
ATOM 756 C CA . ILE A 1 95 ? -3.554 -6.299 18.328 1.00 86.88 95 ILE A CA 1
ATOM 757 C C . ILE A 1 95 ? -2.688 -5.302 17.548 1.00 86.88 95 ILE A C 1
ATOM 759 O O . ILE A 1 95 ? -1.481 -5.215 17.771 1.00 86.88 95 ILE A O 1
ATOM 763 N N . ILE A 1 96 ? -3.282 -4.613 16.575 1.00 78.00 96 ILE A N 1
ATOM 764 C CA . ILE A 1 96 ? -2.571 -3.700 15.667 1.00 78.00 96 ILE A CA 1
ATOM 765 C C . ILE A 1 96 ? -2.350 -2.355 16.355 1.00 78.00 96 ILE A C 1
ATOM 767 O O . ILE A 1 96 ? -1.239 -1.832 16.357 1.00 78.00 96 ILE A O 1
ATOM 771 N N . ASN A 1 97 ? -3.413 -1.806 16.937 1.00 81.44 97 ASN A N 1
ATOM 772 C CA . ASN A 1 97 ? -3.411 -0.478 17.527 1.00 81.44 97 ASN A CA 1
ATOM 773 C C . ASN A 1 97 ? -4.365 -0.440 18.719 1.00 81.44 97 ASN A C 1
ATOM 775 O O . ASN A 1 97 ? -5.399 -1.114 18.719 1.00 81.44 97 ASN A O 1
ATOM 779 N N . ALA A 1 98 ? -4.025 0.368 19.714 1.00 87.94 98 ALA A N 1
ATOM 780 C CA . ALA A 1 98 ? -4.858 0.625 20.869 1.00 87.94 98 ALA A CA 1
ATOM 781 C C . ALA A 1 98 ? -4.742 2.096 21.268 1.00 87.94 98 ALA A C 1
ATOM 783 O O . ALA A 1 98 ? -3.646 2.648 21.363 1.00 87.94 98 ALA A O 1
ATOM 784 N N . THR A 1 99 ? -5.872 2.729 21.552 1.00 88.44 99 THR A N 1
ATOM 785 C CA . THR A 1 99 ? -5.916 4.039 22.199 1.00 88.44 99 THR A CA 1
ATOM 786 C C . THR A 1 99 ? -6.865 3.999 23.384 1.00 88.44 99 THR A C 1
ATOM 788 O O . THR A 1 99 ? -7.805 3.202 23.405 1.00 88.44 99 THR A O 1
ATOM 791 N N . ARG A 1 100 ? -6.617 4.857 24.373 1.00 91.19 100 ARG A N 1
ATOM 792 C CA . ARG A 1 100 ? -7.479 5.041 25.542 1.00 91.19 100 ARG A CA 1
ATOM 793 C C . ARG A 1 100 ? -7.832 6.504 25.726 1.00 91.19 100 ARG A C 1
ATOM 795 O O . ARG A 1 100 ? -7.042 7.385 25.396 1.00 91.19 100 ARG A O 1
ATOM 802 N N . GLN A 1 101 ? -8.989 6.760 26.301 1.00 89.88 101 GLN A N 1
ATOM 803 C CA . GLN A 1 101 ? -9.465 8.092 26.623 1.00 89.88 101 GLN A CA 1
ATOM 804 C C . GLN A 1 101 ? -10.143 8.032 27.990 1.00 89.88 101 GLN A C 1
ATOM 806 O O . GLN A 1 101 ? -11.108 7.289 28.175 1.00 89.88 101 GLN A O 1
ATOM 811 N N . SER A 1 102 ? -9.627 8.804 28.944 1.00 88.75 102 SER A N 1
ATOM 812 C CA . SER A 1 102 ? -10.256 8.963 30.255 1.00 88.75 102 SER A CA 1
ATOM 813 C C . SER A 1 102 ? -11.409 9.960 30.140 1.00 88.75 102 SER A C 1
ATOM 815 O O . SER A 1 102 ? -11.210 11.107 29.736 1.00 88.75 102 SER A O 1
ATOM 817 N N . VAL A 1 103 ? -12.611 9.496 30.465 1.00 83.38 103 VAL A N 1
ATOM 818 C CA . VAL A 1 103 ? -13.867 10.261 30.519 1.00 83.38 103 VAL A CA 1
ATOM 819 C C . VAL A 1 103 ? -14.546 9.952 31.866 1.00 83.38 103 VAL A C 1
ATOM 821 O O . VAL A 1 103 ? -13.847 9.708 32.847 1.00 83.38 103 VAL A O 1
ATOM 824 N N . SER A 1 104 ? -15.879 9.904 31.956 1.00 85.25 104 SER A N 1
ATOM 825 C CA . SER A 1 104 ? -16.606 9.300 33.092 1.00 85.25 104 SER A CA 1
ATOM 826 C C . SER A 1 104 ? -16.444 7.764 33.128 1.00 85.25 104 SER A C 1
ATOM 828 O O . SER A 1 104 ? -17.422 7.029 33.125 1.00 85.25 104 SER A O 1
ATOM 830 N N . GLY A 1 105 ? -15.209 7.271 33.045 1.00 89.44 105 GLY A N 1
ATOM 831 C CA . GLY A 1 105 ? -14.828 5.887 32.756 1.00 89.44 105 GLY A CA 1
ATOM 832 C C . GLY A 1 105 ? -13.616 5.849 31.820 1.00 89.44 105 GLY A C 1
ATOM 833 O O . GLY A 1 105 ? -12.959 6.871 31.596 1.00 89.44 105 GLY A O 1
ATOM 834 N N . THR A 1 106 ? -13.350 4.695 31.217 1.00 89.81 106 THR A N 1
ATOM 835 C CA . THR A 1 106 ? -12.275 4.538 30.232 1.00 89.81 106 THR A CA 1
ATOM 836 C C . THR A 1 106 ? -12.838 4.043 28.910 1.00 89.81 106 THR A C 1
ATOM 838 O O . THR A 1 106 ? -13.402 2.953 28.817 1.00 89.81 106 THR A O 1
ATOM 841 N N . ALA A 1 107 ? -12.675 4.849 27.863 1.00 90.12 107 ALA A N 1
ATOM 842 C CA . ALA A 1 107 ? -13.001 4.457 26.502 1.00 90.12 107 ALA A CA 1
ATOM 843 C C . ALA A 1 107 ? -11.740 3.966 25.786 1.00 90.12 107 ALA A C 1
ATOM 845 O O . ALA A 1 107 ? -10.748 4.687 25.693 1.00 90.12 107 ALA A O 1
ATOM 846 N N . TYR A 1 108 ? -11.796 2.761 25.237 1.00 92.88 108 TYR A N 1
ATOM 847 C CA . TYR A 1 108 ? -10.763 2.159 24.412 1.00 92.88 108 TYR A CA 1
ATOM 848 C C . TYR A 1 108 ? -11.190 2.141 22.949 1.00 92.88 108 TYR A C 1
ATOM 850 O O . TYR A 1 108 ? -12.355 1.899 22.613 1.00 92.88 108 TYR A O 1
ATOM 858 N N . ARG A 1 109 ? -10.221 2.333 22.057 1.00 88.31 109 ARG A N 1
ATOM 859 C CA . ARG A 1 109 ? -10.349 1.942 20.653 1.00 88.31 109 ARG A CA 1
ATOM 860 C C . ARG A 1 109 ? -9.256 0.945 20.335 1.00 88.31 109 ARG A C 1
ATOM 862 O O . ARG A 1 109 ? -8.084 1.277 20.477 1.00 88.31 109 ARG A O 1
ATOM 869 N N . VAL A 1 110 ? -9.635 -0.254 19.906 1.00 89.12 110 VAL A N 1
ATOM 870 C CA . VAL A 1 110 ? -8.688 -1.339 19.629 1.00 89.12 110 VAL A CA 1
ATOM 871 C C . VAL A 1 110 ? -8.909 -1.859 18.216 1.00 89.12 110 VAL A C 1
ATOM 873 O O . VAL A 1 110 ? -10.037 -2.168 17.838 1.00 89.12 110 VAL A O 1
ATOM 876 N N . GLN A 1 111 ? -7.837 -1.946 17.434 1.00 83.31 111 GLN A N 1
ATOM 877 C CA . GLN A 1 111 ? -7.831 -2.605 16.131 1.00 83.31 111 GLN A CA 1
ATOM 878 C C . GLN A 1 111 ? -7.201 -3.985 16.283 1.00 83.31 111 GLN A C 1
ATOM 880 O O . GLN A 1 111 ? -6.050 -4.095 16.708 1.00 83.31 111 GLN A O 1
ATOM 885 N N . ILE A 1 112 ? -7.945 -5.032 15.937 1.00 86.50 112 ILE A N 1
ATOM 886 C CA . ILE A 1 112 ? -7.500 -6.418 16.103 1.00 86.50 112 ILE A CA 1
ATOM 887 C C . ILE A 1 112 ? -7.560 -7.129 14.756 1.00 86.50 112 ILE A C 1
ATOM 889 O O . ILE A 1 112 ? -8.601 -7.131 14.099 1.00 86.50 112 ILE A O 1
ATOM 893 N N . LEU A 1 113 ? -6.437 -7.735 14.374 1.00 80.38 113 LEU A N 1
ATOM 894 C CA . LEU A 1 113 ? -6.325 -8.664 13.259 1.00 80.38 113 LEU A CA 1
ATOM 895 C C . LEU A 1 113 ? -6.751 -10.054 13.723 1.00 80.38 113 LEU A C 1
ATOM 897 O O . LEU A 1 113 ? -6.221 -10.568 14.715 1.00 80.38 113 LEU A O 1
ATOM 901 N N . PHE A 1 114 ? -7.654 -10.681 12.981 1.00 87.69 114 PHE A N 1
ATOM 902 C CA . PHE A 1 114 ? -8.141 -12.025 13.268 1.00 87.69 114 PHE A CA 1
ATOM 903 C C . PHE A 1 114 ? -7.777 -13.015 12.179 1.00 87.69 114 PHE A C 1
ATOM 905 O O . PHE A 1 114 ? -7.612 -12.642 11.029 1.00 87.69 114 PHE A O 1
ATOM 912 N N . LYS A 1 115 ? -7.766 -14.298 12.528 1.00 86.12 115 LYS A N 1
ATOM 913 C CA . LYS A 1 115 ? -7.800 -15.411 11.579 1.00 86.12 115 LYS A CA 1
ATOM 914 C C . LYS A 1 115 ? -9.049 -16.236 11.822 1.00 86.12 115 LYS A C 1
ATOM 916 O O . LYS A 1 115 ? -9.544 -16.317 12.946 1.00 86.12 115 LYS A O 1
ATOM 921 N N . LEU A 1 116 ? -9.540 -16.891 10.782 1.00 86.19 116 LEU A N 1
ATOM 922 C CA . LEU A 1 116 ? -10.638 -17.839 10.916 1.00 86.19 116 LEU A CA 1
ATOM 923 C C . LEU A 1 116 ? -10.201 -19.058 11.735 1.00 86.19 116 LEU A C 1
ATOM 925 O O . LEU A 1 116 ? -9.182 -19.690 11.451 1.00 86.19 116 LEU A O 1
ATOM 929 N N . ARG A 1 117 ? -10.991 -19.398 12.758 1.00 86.12 117 ARG A N 1
ATOM 930 C CA . ARG A 1 117 ? -10.790 -20.605 13.559 1.00 86.12 117 ARG A CA 1
ATOM 931 C C . ARG A 1 117 ? -11.150 -21.814 12.699 1.00 86.12 117 ARG A C 1
ATOM 933 O O . ARG A 1 117 ? -12.309 -21.985 12.314 1.00 86.12 117 ARG A O 1
ATOM 940 N N . LYS A 1 118 ? -10.166 -22.672 12.409 1.00 81.19 118 LYS A N 1
ATOM 941 C CA . LYS A 1 118 ? -10.385 -23.906 11.641 1.00 81.19 118 LYS A CA 1
ATOM 942 C C . LYS A 1 118 ? -11.411 -24.788 12.366 1.00 81.19 118 LYS A C 1
ATOM 944 O O . LYS A 1 118 ? -11.197 -25.184 13.514 1.00 81.19 118 LYS A O 1
ATOM 949 N N . LYS A 1 119 ? -12.525 -25.124 11.704 1.00 77.56 119 LYS A N 1
ATOM 950 C CA . LYS A 1 119 ? -13.351 -26.262 12.139 1.00 77.56 119 LYS A CA 1
ATOM 951 C C . LYS A 1 119 ? -12.540 -27.535 11.894 1.00 77.56 119 LYS A C 1
ATOM 953 O O . LYS A 1 119 ? -11.892 -27.647 10.865 1.00 77.56 119 LYS A O 1
ATOM 958 N N . LYS A 1 120 ? -12.609 -28.511 12.806 1.00 77.94 120 LYS A N 1
ATOM 959 C CA . LYS A 1 120 ? -11.938 -29.826 12.675 1.00 77.94 120 LYS A CA 1
ATOM 960 C C . LYS A 1 120 ? -12.345 -30.637 11.426 1.00 77.94 120 LYS A C 1
ATOM 962 O O . LYS A 1 120 ? -11.796 -31.706 11.201 1.00 77.94 120 LYS A O 1
ATOM 967 N N . SER A 1 121 ? -13.318 -30.179 10.642 1.00 65.25 121 SER A N 1
ATOM 968 C CA . SER A 1 121 ? -13.733 -30.807 9.386 1.00 65.25 121 SER A CA 1
ATOM 969 C C . SER A 1 121 ? -12.790 -30.432 8.238 1.00 65.25 121 SER A C 1
ATOM 971 O O . SER A 1 121 ? -12.424 -29.265 8.144 1.00 65.25 121 SER A O 1
ATOM 973 N N . ASN A 1 122 ? -12.497 -31.404 7.363 1.00 59.12 122 ASN A N 1
ATOM 974 C CA . ASN A 1 122 ? -11.704 -31.395 6.111 1.00 59.12 122 ASN A CA 1
ATOM 975 C C . ASN A 1 122 ? -12.101 -30.323 5.058 1.00 59.12 122 ASN A C 1
ATOM 977 O O . ASN A 1 122 ? -12.215 -30.607 3.868 1.00 59.12 122 ASN A O 1
ATOM 981 N N . ILE A 1 123 ? -12.378 -29.091 5.472 1.00 55.28 123 ILE A N 1
ATOM 982 C CA . ILE A 1 123 ? -12.724 -27.997 4.569 1.00 55.28 123 ILE A CA 1
ATOM 983 C C . ILE A 1 123 ? -11.431 -27.477 3.949 1.00 55.28 123 ILE A C 1
ATOM 985 O O . ILE A 1 123 ? -10.503 -27.095 4.660 1.00 55.28 123 ILE A O 1
ATOM 989 N N . ASP A 1 124 ? -11.424 -27.497 2.619 1.00 53.28 124 ASP A N 1
ATOM 990 C CA . ASP A 1 124 ? -10.338 -27.097 1.734 1.00 53.28 124 ASP A CA 1
ATOM 991 C C . ASP A 1 124 ? -9.741 -25.744 2.164 1.00 53.28 124 ASP A C 1
ATOM 993 O O . ASP A 1 124 ? -10.425 -24.716 2.197 1.00 53.28 124 ASP A O 1
ATOM 997 N N . GLU A 1 125 ? -8.462 -25.757 2.549 1.00 51.44 125 GLU A N 1
ATOM 998 C CA . GLU A 1 125 ? -7.758 -24.642 3.202 1.00 51.44 125 GLU A CA 1
ATOM 999 C C . GLU A 1 125 ? -7.539 -23.427 2.283 1.00 51.44 125 GLU A C 1
ATOM 1001 O O . GLU A 1 125 ? -7.060 -22.383 2.726 1.00 51.44 125 GLU A O 1
ATOM 1006 N N . ARG A 1 126 ? -7.908 -23.538 1.004 1.00 50.84 126 ARG A N 1
ATOM 1007 C CA . ARG A 1 126 ? -7.470 -22.637 -0.067 1.00 50.84 126 ARG A CA 1
ATOM 1008 C C . ARG A 1 126 ? -8.209 -21.294 -0.162 1.00 50.84 126 ARG A C 1
ATOM 1010 O O . ARG A 1 126 ? -7.747 -20.430 -0.891 1.00 50.84 126 ARG A O 1
ATOM 1017 N N . ASN A 1 127 ? -9.298 -21.073 0.585 1.00 46.97 127 ASN A N 1
ATOM 1018 C CA . ASN A 1 127 ? -10.175 -19.898 0.387 1.00 46.97 127 ASN A CA 1
ATOM 1019 C C . ASN A 1 127 ? -10.284 -18.899 1.556 1.00 46.97 127 ASN A C 1
ATOM 1021 O O . ASN A 1 127 ? -11.068 -17.956 1.474 1.00 46.97 127 ASN A O 1
ATOM 1025 N N . TYR A 1 128 ? -9.514 -19.047 2.638 1.00 46.25 128 TYR A N 1
ATOM 1026 C CA . TYR A 1 128 ? -9.683 -18.214 3.844 1.00 46.25 128 TYR A CA 1
ATOM 1027 C C . TYR A 1 128 ? -8.450 -17.373 4.209 1.00 46.25 128 TYR A C 1
ATOM 1029 O O . TYR A 1 128 ? -8.144 -17.187 5.385 1.00 46.25 128 TYR A O 1
ATOM 1037 N N . SER A 1 129 ? -7.754 -16.833 3.202 1.00 48.28 129 SER A N 1
ATOM 1038 C CA . SER A 1 129 ? -6.559 -15.990 3.393 1.00 48.28 129 SER A CA 1
ATOM 1039 C C . SER A 1 129 ? -6.851 -14.567 3.896 1.00 48.28 129 SER A C 1
ATOM 1041 O O . SER A 1 129 ? -5.921 -13.805 4.159 1.00 48.28 129 SER A O 1
ATOM 1043 N N . LEU A 1 130 ? -8.116 -14.175 4.048 1.00 58.47 130 LEU A N 1
ATOM 1044 C CA . LEU A 1 130 ? -8.452 -12.838 4.529 1.00 58.47 130 LEU A CA 1
ATOM 1045 C C . LEU A 1 130 ? -8.528 -12.864 6.049 1.00 58.47 130 LEU A C 1
ATOM 1047 O O . LEU A 1 130 ? -9.457 -13.419 6.628 1.00 58.47 130 LEU A O 1
ATOM 1051 N N . SER A 1 131 ? -7.506 -12.295 6.682 1.00 70.19 131 SER A N 1
ATOM 1052 C CA . SER A 1 131 ? -7.486 -12.024 8.115 1.00 70.19 131 SER A CA 1
ATOM 1053 C C . SER A 1 131 ? -8.216 -10.698 8.357 1.00 70.19 131 SER A C 1
ATOM 1055 O O . SER A 1 131 ? -7.617 -9.647 8.118 1.00 70.19 131 SER A O 1
ATOM 1057 N N . PRO A 1 132 ? -9.509 -10.690 8.743 1.00 79.25 132 PRO A N 1
ATOM 1058 C CA . PRO A 1 132 ? -10.248 -9.443 8.863 1.00 79.25 132 PRO A CA 1
ATOM 1059 C C . PRO A 1 132 ? -9.711 -8.618 10.034 1.00 79.25 132 PRO A C 1
ATOM 1061 O O . PRO A 1 132 ? -9.322 -9.159 11.076 1.00 79.25 132 PRO A O 1
ATOM 1064 N N . ILE A 1 133 ? -9.727 -7.298 9.872 1.00 78.94 133 ILE A N 1
ATOM 1065 C CA . ILE A 1 133 ? -9.429 -6.353 10.944 1.00 78.94 133 ILE A CA 1
ATOM 1066 C C . ILE A 1 133 ? -10.754 -5.823 11.477 1.00 78.94 133 ILE A C 1
ATOM 1068 O O . ILE A 1 133 ? -11.611 -5.390 10.712 1.00 78.94 133 ILE A O 1
ATOM 1072 N N . TYR A 1 134 ? -10.930 -5.825 12.793 1.00 85.25 134 TYR A N 1
ATOM 1073 C CA . TYR A 1 134 ? -12.078 -5.179 13.429 1.00 85.25 134 TYR A CA 1
ATOM 1074 C C . TYR A 1 134 ? -11.620 -4.000 14.280 1.00 85.25 134 TYR A C 1
ATOM 1076 O O . TYR A 1 134 ? -10.634 -4.100 15.012 1.00 85.25 134 TYR A O 1
ATOM 1084 N N . LEU A 1 135 ? -12.368 -2.894 14.206 1.00 84.56 135 LEU A N 1
ATOM 1085 C CA . LEU A 1 135 ? -12.296 -1.804 15.176 1.00 84.56 135 LEU A CA 1
ATOM 1086 C C . LEU A 1 135 ? -13.312 -2.063 16.266 1.00 84.56 135 LEU A C 1
ATOM 1088 O O . LEU A 1 135 ? -14.514 -2.056 15.997 1.00 84.56 135 LEU A O 1
ATOM 1092 N N . PHE A 1 136 ? -12.832 -2.169 17.491 1.00 91.00 136 PHE A N 1
ATOM 1093 C CA . PHE A 1 136 ? -13.656 -2.173 18.682 1.00 91.00 136 PHE A CA 1
ATOM 1094 C C . PHE A 1 136 ? -13.615 -0.796 19.329 1.00 91.00 136 PHE A C 1
ATOM 1096 O O . PHE A 1 136 ? -12.544 -0.224 19.532 1.00 91.00 136 PHE A O 1
ATOM 1103 N N . LYS A 1 137 ? -14.789 -0.268 19.659 1.00 89.69 137 LYS A N 1
ATOM 1104 C CA . LYS A 1 137 ? -14.987 0.836 20.594 1.00 89.69 137 LYS A CA 1
ATOM 1105 C C . LYS A 1 137 ? -15.533 0.219 21.871 1.00 89.69 137 LYS A C 1
ATOM 1107 O O . LYS A 1 137 ? -16.625 -0.347 21.852 1.00 89.69 137 LYS A O 1
ATOM 1112 N N . ILE A 1 138 ? -14.745 0.283 22.933 1.00 93.38 138 ILE A N 1
ATOM 1113 C CA . ILE A 1 138 ? -15.035 -0.407 24.187 1.00 93.38 138 ILE A CA 1
ATOM 1114 C C . ILE A 1 138 ? -15.092 0.650 25.272 1.00 93.38 138 ILE A C 1
ATOM 1116 O O . ILE A 1 138 ? -14.126 1.380 25.455 1.00 93.38 138 ILE A O 1
ATOM 1120 N N . TYR A 1 139 ? -16.210 0.764 25.965 1.00 92.81 139 TYR A N 1
ATOM 1121 C CA . TYR A 1 139 ? -16.363 1.700 27.067 1.00 92.81 139 TYR A CA 1
ATOM 1122 C C . TYR A 1 139 ? -16.508 0.912 28.360 1.00 92.81 139 TYR A C 1
ATOM 1124 O O . TYR A 1 139 ? -17.388 0.063 28.463 1.00 92.81 139 TYR A O 1
ATOM 1132 N N . ARG A 1 140 ? -15.608 1.166 29.310 1.00 93.25 140 ARG A N 1
ATOM 1133 C CA . ARG A 1 140 ? -15.647 0.630 30.669 1.00 93.25 140 ARG A CA 1
ATOM 1134 C C . ARG A 1 140 ? -16.041 1.770 31.597 1.00 93.25 140 ARG A C 1
ATOM 1136 O O . ARG A 1 140 ? -15.284 2.735 31.730 1.00 93.25 140 ARG A O 1
ATOM 1143 N N . ASP A 1 141 ? -17.233 1.699 32.172 1.00 92.44 141 ASP A N 1
ATOM 1144 C CA . ASP A 1 141 ? -17.694 2.713 33.117 1.00 92.44 141 ASP A CA 1
ATOM 1145 C C . ASP A 1 141 ? -17.022 2.552 34.494 1.00 92.44 141 ASP A C 1
ATOM 1147 O O . ASP A 1 141 ? -16.255 1.621 34.741 1.00 92.44 141 ASP A O 1
ATOM 1151 N N . ILE A 1 142 ? -17.302 3.483 35.407 1.00 90.38 142 ILE A N 1
ATOM 1152 C CA . ILE A 1 142 ? -16.763 3.468 36.777 1.00 90.38 142 ILE A CA 1
ATOM 1153 C C . ILE A 1 142 ? -17.262 2.295 37.638 1.00 90.38 142 ILE A C 1
ATOM 1155 O O . ILE A 1 142 ? -16.717 2.060 38.712 1.00 90.38 142 ILE A O 1
ATOM 1159 N N . ASN A 1 143 ? -18.300 1.585 37.191 1.00 91.50 143 ASN A N 1
ATOM 1160 C CA . ASN A 1 143 ? -18.861 0.408 37.851 1.00 91.50 143 ASN A CA 1
ATOM 1161 C C . ASN A 1 143 ? -18.385 -0.895 37.184 1.00 91.50 143 ASN A C 1
ATOM 1163 O O . ASN A 1 143 ? -18.962 -1.950 37.442 1.00 91.50 143 ASN A O 1
ATOM 1167 N N . GLU A 1 144 ? -17.367 -0.824 36.317 1.00 89.25 144 GLU A N 1
ATOM 1168 C CA . GLU A 1 144 ? -16.824 -1.947 35.541 1.00 89.25 144 GLU A CA 1
ATOM 1169 C C . GLU A 1 144 ? -17.811 -2.557 34.526 1.00 89.25 144 GLU A C 1
ATOM 1171 O O . GLU A 1 144 ? -17.602 -3.660 34.013 1.00 89.25 144 GLU A O 1
ATOM 1176 N N . THR A 1 145 ? -18.877 -1.835 34.171 1.00 90.62 145 THR A N 1
ATOM 1177 C CA . THR A 1 145 ? -19.774 -2.224 33.078 1.00 90.62 145 THR A CA 1
ATOM 1178 C C . THR A 1 145 ? -19.078 -1.973 31.747 1.00 90.62 145 THR A C 1
ATOM 1180 O O . THR A 1 145 ? -18.559 -0.882 31.505 1.00 90.62 145 THR A O 1
ATOM 1183 N N . ILE A 1 146 ? -19.075 -2.981 30.867 1.00 92.25 146 ILE A N 1
ATOM 1184 C CA . ILE A 1 146 ? -18.396 -2.917 29.569 1.00 92.25 146 ILE A CA 1
ATOM 1185 C C . ILE A 1 146 ? -19.419 -2.881 28.434 1.00 92.25 146 ILE A C 1
ATOM 1187 O O . ILE A 1 146 ? -20.141 -3.849 28.198 1.00 92.25 146 ILE A O 1
ATOM 1191 N N . GLU A 1 147 ? -19.420 -1.788 27.676 1.00 92.25 147 GLU A N 1
ATOM 1192 C CA . GLU A 1 147 ? -20.133 -1.670 26.406 1.00 92.25 147 GLU A CA 1
ATOM 1193 C C . GLU A 1 147 ? -19.160 -1.885 25.242 1.00 92.25 147 GLU A C 1
ATOM 1195 O O . GLU A 1 147 ? -18.075 -1.301 25.204 1.00 92.25 147 GLU A O 1
ATOM 1200 N N . ILE A 1 148 ? -19.541 -2.724 24.276 1.00 93.88 148 ILE A N 1
ATOM 1201 C CA . ILE A 1 148 ? -18.690 -3.088 23.140 1.00 93.88 148 ILE A CA 1
ATOM 1202 C C . ILE A 1 148 ? -19.460 -2.869 21.853 1.00 93.88 148 ILE A C 1
ATOM 1204 O O . ILE A 1 148 ? -20.433 -3.564 21.570 1.00 93.88 148 ILE A O 1
ATOM 1208 N N . ASN A 1 149 ? -18.950 -1.955 21.038 1.00 90.94 149 ASN A N 1
ATOM 1209 C CA . ASN A 1 149 ? -19.384 -1.760 19.667 1.00 90.94 149 ASN A CA 1
ATOM 1210 C C . ASN A 1 149 ? -18.221 -2.097 18.746 1.00 90.94 149 ASN A C 1
ATOM 1212 O O . ASN A 1 149 ? -17.095 -1.654 18.976 1.00 90.94 149 ASN A O 1
ATOM 1216 N N . TYR A 1 150 ? -18.473 -2.851 17.685 1.00 90.50 150 TYR A N 1
ATOM 1217 C CA . TYR A 1 150 ? -17.427 -3.182 16.732 1.00 90.50 150 TYR A CA 1
ATOM 1218 C C . TYR A 1 150 ? -17.908 -3.054 15.300 1.00 90.50 150 TYR A C 1
ATOM 1220 O O . TYR A 1 150 ? -19.093 -3.176 14.997 1.00 90.50 150 TYR A O 1
ATOM 1228 N N . LYS A 1 151 ? -16.954 -2.810 14.409 1.00 84.50 151 LYS A N 1
ATOM 1229 C CA . LYS A 1 151 ? -17.167 -2.907 12.971 1.00 84.50 151 LYS A CA 1
ATOM 1230 C C . LYS A 1 151 ? -15.975 -3.588 12.335 1.00 84.50 151 LYS A C 1
ATOM 1232 O O . LYS A 1 151 ? -14.833 -3.324 12.716 1.00 84.50 151 LYS A O 1
ATOM 1237 N N . GLU A 1 152 ? -16.251 -4.449 11.369 1.00 79.75 152 GLU A N 1
ATOM 1238 C CA . GLU A 1 152 ? -15.213 -4.922 10.468 1.00 79.75 152 GLU A CA 1
ATOM 1239 C C . GLU A 1 152 ? -14.691 -3.711 9.695 1.00 79.75 152 GLU A C 1
ATOM 1241 O O . GLU A 1 152 ? -15.458 -2.972 9.073 1.00 79.75 152 GLU A O 1
ATOM 1246 N N . ILE A 1 153 ? -13.394 -3.458 9.797 1.00 69.00 153 ILE A N 1
ATOM 1247 C CA . ILE A 1 153 ? -12.719 -2.510 8.932 1.00 69.00 153 ILE A CA 1
ATOM 1248 C C . ILE A 1 153 ? -12.139 -3.353 7.800 1.00 69.00 153 ILE A C 1
ATOM 1250 O O . ILE A 1 153 ? -11.039 -3.886 7.915 1.00 69.00 153 ILE A O 1
ATOM 1254 N N . ALA A 1 154 ? -12.855 -3.468 6.681 1.00 57.59 154 ALA A N 1
ATOM 1255 C CA . ALA A 1 154 ? -12.100 -3.565 5.437 1.00 57.59 154 ALA A CA 1
ATOM 1256 C C . ALA A 1 154 ? -11.359 -2.227 5.313 1.00 57.59 154 ALA A C 1
ATOM 1258 O O . ALA A 1 154 ? -11.984 -1.182 5.530 1.00 57.59 154 ALA A O 1
ATOM 1259 N N . ASN A 1 155 ? -10.052 -2.238 5.028 1.00 66.94 155 ASN A N 1
ATOM 1260 C CA . ASN A 1 155 ? -9.202 -1.036 5.093 1.00 66.94 155 ASN A CA 1
ATOM 1261 C C . ASN A 1 155 ? -9.751 0.159 4.285 1.00 66.94 155 ASN A C 1
ATOM 1263 O O . ASN A 1 155 ? -9.337 1.290 4.519 1.00 66.94 155 ASN A O 1
ATOM 1267 N N . PHE A 1 156 ? -10.752 -0.047 3.416 1.00 72.62 156 PHE A N 1
ATOM 1268 C CA . PHE A 1 156 ? -11.349 0.994 2.593 1.00 72.62 156 PHE A CA 1
ATOM 1269 C C . PHE A 1 156 ? -12.896 1.082 2.601 1.00 72.62 156 PHE A C 1
ATOM 1271 O O . PHE A 1 156 ? -13.460 1.645 1.668 1.00 72.62 156 PHE A O 1
ATOM 1278 N N . VAL A 1 157 ? -13.627 0.607 3.632 1.00 66.62 157 VAL A N 1
ATOM 1279 C CA . VAL A 1 157 ? -15.125 0.667 3.650 1.00 66.62 157 VAL A CA 1
ATOM 1280 C C . VAL A 1 157 ? -15.682 2.083 3.423 1.00 66.62 157 VAL A C 1
ATOM 1282 O O . VAL A 1 157 ? -16.733 2.242 2.808 1.00 66.62 157 VAL A O 1
ATOM 1285 N N . ASN A 1 158 ? -14.970 3.109 3.890 1.00 77.62 158 ASN A N 1
ATOM 1286 C CA . ASN A 1 158 ? -15.422 4.502 3.849 1.00 77.62 158 ASN A CA 1
ATOM 1287 C C . ASN A 1 158 ? -14.637 5.375 2.856 1.00 77.62 158 ASN A C 1
ATOM 1289 O O . ASN A 1 158 ? -14.662 6.598 2.988 1.00 77.62 158 ASN A O 1
ATOM 1293 N N . VAL A 1 159 ? -13.904 4.790 1.903 1.00 89.56 159 VAL A N 1
ATOM 1294 C CA . VAL A 1 159 ? -13.176 5.606 0.917 1.00 89.56 159 VAL A CA 1
ATOM 1295 C C . VAL A 1 159 ? -14.124 6.152 -0.152 1.00 89.56 159 VAL A C 1
ATOM 1297 O O . VAL A 1 159 ? -15.087 5.470 -0.525 1.00 89.56 159 VAL A O 1
ATOM 1300 N N . PRO A 1 160 ? -13.852 7.350 -0.696 1.00 90.38 160 PRO A N 1
ATOM 1301 C CA . PRO A 1 160 ? -14.585 7.880 -1.836 1.00 90.38 160 PRO A CA 1
ATOM 1302 C C . PRO A 1 160 ? -14.647 6.869 -2.989 1.00 90.38 160 PRO A C 1
ATOM 1304 O O . PRO A 1 160 ? -13.637 6.292 -3.388 1.00 90.38 160 PRO A O 1
ATOM 1307 N N . GLY A 1 161 ? -15.851 6.630 -3.515 1.00 92.25 161 GLY A N 1
ATOM 1308 C CA . GLY A 1 161 ? -16.089 5.675 -4.606 1.00 92.25 161 GLY A CA 1
ATOM 1309 C C . GLY A 1 161 ? -16.073 4.191 -4.203 1.00 92.25 161 GLY A C 1
ATOM 1310 O O . GLY A 1 161 ? -16.399 3.333 -5.029 1.00 92.25 161 GLY A O 1
ATOM 1311 N N . GLY A 1 162 ? -15.756 3.868 -2.946 1.00 91.56 162 GLY A N 1
ATOM 1312 C CA . GLY A 1 162 ? -15.661 2.498 -2.446 1.00 91.56 162 GLY A CA 1
ATOM 1313 C C . GLY A 1 162 ? -14.417 1.755 -2.944 1.00 91.56 162 GLY A C 1
ATOM 1314 O O . GLY A 1 162 ? -13.409 2.353 -3.316 1.00 91.56 162 GLY A O 1
ATOM 1315 N N . GLN A 1 163 ? -14.491 0.424 -2.957 1.00 93.38 163 GLN A N 1
ATOM 1316 C CA . GLN A 1 163 ? -13.348 -0.460 -3.216 1.00 93.38 163 GLN A CA 1
ATOM 1317 C C . GLN A 1 163 ? -13.675 -1.561 -4.236 1.00 93.38 163 GLN A C 1
ATOM 1319 O O . GLN A 1 163 ? -14.842 -1.911 -4.439 1.00 93.38 163 GLN A O 1
ATOM 1324 N N . TRP A 1 164 ? -12.641 -2.104 -4.872 1.00 92.31 164 TRP A N 1
ATOM 1325 C CA . TRP A 1 164 ? -12.668 -3.348 -5.639 1.00 92.31 164 TRP A CA 1
ATOM 1326 C C . TRP A 1 164 ? -12.014 -4.471 -4.838 1.00 92.31 164 TRP A C 1
ATOM 1328 O O . TRP A 1 164 ? -11.053 -4.225 -4.117 1.00 92.31 164 TRP A O 1
ATOM 1338 N N . CYS A 1 165 ? -12.523 -5.694 -4.980 1.00 87.00 165 CYS A N 1
ATOM 1339 C CA . CYS A 1 165 ? -11.847 -6.900 -4.509 1.00 87.00 165 CYS A CA 1
ATOM 1340 C C . CYS A 1 165 ? -10.974 -7.433 -5.653 1.00 87.00 165 CYS A C 1
ATOM 1342 O O . CYS A 1 165 ? -11.485 -7.684 -6.746 1.00 87.00 165 CYS A O 1
ATOM 1344 N N . LEU A 1 166 ? -9.670 -7.547 -5.423 1.00 87.56 166 LEU A N 1
ATOM 1345 C CA . LEU A 1 166 ? -8.714 -8.130 -6.361 1.00 87.56 166 LEU A CA 1
ATOM 1346 C C . LEU A 1 166 ? -8.827 -9.662 -6.340 1.00 87.56 166 LEU A C 1
ATOM 1348 O O . LEU A 1 166 ? -9.363 -10.243 -5.398 1.00 87.56 166 LEU A O 1
ATOM 1352 N N . SER A 1 167 ? -8.276 -10.339 -7.350 1.00 86.25 167 SER A N 1
ATOM 1353 C CA . SER A 1 167 ? -8.252 -11.813 -7.409 1.00 86.25 167 SER A CA 1
ATOM 1354 C C . SER A 1 167 ? -7.513 -12.456 -6.230 1.00 86.25 167 SER A C 1
ATOM 1356 O O . SER A 1 167 ? -7.795 -13.593 -5.871 1.00 86.25 167 SER A O 1
ATOM 1358 N N . THR A 1 168 ? -6.611 -11.711 -5.591 1.00 78.94 168 THR A N 1
ATOM 1359 C CA . THR A 1 168 ? -5.907 -12.106 -4.364 1.00 78.94 168 THR A CA 1
ATOM 1360 C C . THR A 1 168 ? -6.777 -12.026 -3.104 1.00 78.94 168 THR A C 1
ATOM 1362 O O . THR A 1 168 ? -6.327 -12.400 -2.025 1.00 78.94 168 THR A O 1
ATOM 1365 N N . GLY A 1 169 ? -8.005 -11.506 -3.207 1.00 78.81 169 GLY A N 1
ATOM 1366 C CA . GLY A 1 169 ? -8.898 -11.214 -2.084 1.00 78.81 169 GLY A CA 1
ATOM 1367 C C . GLY A 1 169 ? -8.625 -9.870 -1.398 1.00 78.81 169 GLY A C 1
ATOM 1368 O O . GLY A 1 169 ? -9.429 -9.430 -0.577 1.00 78.81 169 GLY A O 1
ATOM 1369 N N . ASN A 1 170 ? -7.520 -9.196 -1.730 1.00 82.31 170 ASN A N 1
ATOM 1370 C CA . ASN A 1 170 ? -7.211 -7.868 -1.205 1.00 82.31 170 ASN A CA 1
ATOM 1371 C C . ASN A 1 170 ? -8.155 -6.810 -1.781 1.00 82.31 170 ASN A C 1
ATOM 1373 O O . ASN A 1 170 ? -8.636 -6.931 -2.908 1.00 82.31 170 ASN A O 1
ATOM 1377 N N . PHE A 1 171 ? -8.381 -5.734 -1.029 1.00 87.69 171 PHE A N 1
ATOM 1378 C CA . PHE A 1 171 ? -9.198 -4.617 -1.489 1.00 87.69 171 PHE A CA 1
ATOM 1379 C C . PHE A 1 171 ? -8.338 -3.468 -2.015 1.00 87.69 171 PHE A C 1
ATOM 1381 O O . PHE A 1 171 ? -7.314 -3.138 -1.427 1.00 87.69 171 PHE A O 1
ATOM 1388 N N . MET A 1 172 ? -8.788 -2.831 -3.093 1.00 95.19 172 MET A N 1
ATOM 1389 C CA . MET A 1 172 ? -8.166 -1.648 -3.687 1.00 95.19 172 MET A CA 1
ATOM 1390 C C . MET A 1 172 ? -9.193 -0.507 -3.756 1.00 95.19 172 MET A C 1
ATOM 1392 O O . MET A 1 172 ? -10.283 -0.729 -4.292 1.00 95.19 172 MET A O 1
ATOM 1396 N N . PRO A 1 173 ? -8.902 0.706 -3.251 1.00 96.50 173 PRO A N 1
ATOM 1397 C CA . PRO A 1 173 ? -9.775 1.864 -3.454 1.00 96.50 173 PRO A CA 1
ATOM 1398 C C . PRO A 1 173 ? -10.019 2.131 -4.943 1.00 96.50 173 PRO A C 1
ATOM 1400 O O . PRO A 1 173 ? -9.099 2.025 -5.750 1.00 96.50 173 PRO A O 1
ATOM 1403 N N . LYS A 1 174 ? -11.246 2.510 -5.321 1.00 96.00 174 LYS A N 1
ATOM 1404 C CA . LYS A 1 174 ? -11.563 2.829 -6.729 1.00 96.00 174 LYS A CA 1
ATOM 1405 C C . LYS A 1 174 ? -11.049 4.196 -7.167 1.00 96.00 174 LYS A C 1
ATOM 1407 O O . LYS A 1 174 ? -10.853 4.424 -8.356 1.00 96.00 174 LYS A O 1
ATOM 1412 N N . ILE A 1 175 ? -10.894 5.111 -6.214 1.00 97.44 175 ILE A N 1
ATOM 1413 C CA . ILE A 1 175 ? -10.423 6.474 -6.448 1.00 97.44 175 ILE A CA 1
ATOM 1414 C C . ILE A 1 175 ? -9.063 6.628 -5.780 1.00 97.44 175 ILE A C 1
ATOM 1416 O O . ILE A 1 175 ? -8.895 6.303 -4.601 1.00 97.44 175 ILE A O 1
ATOM 1420 N N . GLY A 1 176 ? -8.107 7.149 -6.542 1.00 97.75 176 GLY A N 1
ATOM 1421 C CA . GLY A 1 176 ? -6.753 7.399 -6.082 1.00 97.75 176 GLY A CA 1
ATOM 1422 C C . GLY A 1 176 ? -6.155 8.672 -6.648 1.00 97.75 176 GLY A C 1
ATOM 1423 O O . GLY A 1 176 ? -6.684 9.264 -7.589 1.00 97.75 176 GLY A O 1
ATOM 1424 N N . LEU A 1 177 ? -5.038 9.073 -6.055 1.00 97.62 177 LEU A N 1
ATOM 1425 C CA . LEU A 1 177 ? -4.209 10.178 -6.505 1.00 97.62 177 LEU A CA 1
ATOM 1426 C C . LEU A 1 177 ? -3.053 9.625 -7.339 1.00 97.62 177 LEU A C 1
ATOM 1428 O O . LEU A 1 177 ? -2.241 8.851 -6.833 1.00 97.62 177 LEU A O 1
ATOM 1432 N N . GLN A 1 178 ? -2.954 10.057 -8.595 1.00 96.44 178 GLN A N 1
ATOM 1433 C CA . GLN A 1 178 ? -1.754 9.838 -9.394 1.00 96.44 178 GLN A CA 1
ATOM 1434 C C . GLN A 1 178 ? -0.653 10.783 -8.911 1.00 96.44 178 GLN A C 1
ATOM 1436 O O . GLN A 1 178 ? -0.776 12.004 -9.005 1.00 96.44 178 GLN A O 1
ATOM 1441 N N . CYS A 1 179 ? 0.429 10.212 -8.399 1.00 94.38 179 CYS A N 1
ATOM 1442 C CA . CYS A 1 179 ? 1.580 10.951 -7.920 1.00 94.38 179 CYS A CA 1
ATOM 1443 C C . CYS A 1 179 ? 2.524 11.257 -9.082 1.00 94.38 179 CYS A C 1
ATOM 1445 O O . CYS A 1 179 ? 3.058 10.343 -9.719 1.00 94.38 179 CYS A O 1
ATOM 1447 N N . SER A 1 180 ? 2.751 12.544 -9.353 1.00 90.12 180 SER A N 1
ATOM 1448 C CA . SER A 1 180 ? 3.665 12.926 -10.427 1.00 90.12 180 SER A CA 1
ATOM 1449 C C . SER A 1 180 ? 5.118 12.610 -10.047 1.00 90.12 180 SER A C 1
ATOM 1451 O O . SER A 1 180 ? 5.554 12.968 -8.948 1.00 90.12 180 SER A O 1
ATOM 1453 N N . PRO A 1 181 ? 5.917 12.025 -10.958 1.00 84.25 181 PRO A N 1
ATOM 1454 C CA . PRO A 1 181 ? 7.359 11.861 -10.767 1.00 84.25 181 PRO A CA 1
ATOM 1455 C C . PRO A 1 181 ? 8.127 13.194 -10.686 1.00 84.25 181 PRO A C 1
ATOM 1457 O O . PRO A 1 181 ? 9.284 13.197 -10.260 1.00 84.25 181 PRO A O 1
ATOM 1460 N N . SER A 1 182 ? 7.504 14.301 -11.111 1.00 86.75 182 SER A N 1
ATOM 1461 C CA . SER A 1 182 ? 8.096 15.644 -11.140 1.00 86.75 182 SER A CA 1
ATOM 1462 C C . SER A 1 182 ? 7.820 16.484 -9.893 1.00 86.75 182 SER A C 1
ATOM 1464 O O . SER A 1 182 ? 8.408 17.556 -9.768 1.00 86.75 182 SER A O 1
ATOM 1466 N N . TRP A 1 183 ? 6.938 16.033 -8.989 1.00 90.06 183 TRP A N 1
ATOM 1467 C CA . TRP A 1 183 ? 6.620 16.810 -7.791 1.00 90.06 183 TRP A CA 1
ATOM 1468 C C . TRP A 1 183 ? 7.862 17.033 -6.953 1.00 90.06 183 TRP A C 1
ATOM 1470 O O . TRP A 1 183 ? 8.562 16.074 -6.630 1.00 90.06 183 TRP A O 1
ATOM 1480 N N . ARG A 1 184 ? 8.085 18.286 -6.570 1.00 89.75 184 ARG A N 1
ATOM 1481 C CA . ARG A 1 184 ? 9.041 18.665 -5.531 1.00 89.75 184 ARG A CA 1
ATOM 1482 C C . ARG A 1 184 ? 8.457 18.374 -4.153 1.00 89.75 184 ARG A C 1
ATOM 1484 O O . ARG A 1 184 ? 7.269 18.095 -4.009 1.00 89.75 184 ARG A O 1
ATOM 1491 N N . GLU A 1 185 ? 9.288 18.504 -3.122 1.00 90.88 185 GLU A N 1
ATOM 1492 C CA . GLU A 1 185 ? 8.913 18.113 -1.762 1.00 90.88 185 GLU A CA 1
ATOM 1493 C C . GLU A 1 185 ? 7.660 18.850 -1.276 1.00 90.88 185 GLU A C 1
ATOM 1495 O O . GLU A 1 185 ? 6.720 18.209 -0.819 1.00 90.88 185 GLU A O 1
ATOM 1500 N N . LEU A 1 186 ? 7.603 20.172 -1.463 1.00 93.88 186 LEU A N 1
ATOM 1501 C CA . LEU A 1 186 ? 6.448 20.977 -1.062 1.00 93.88 186 LEU A CA 1
ATOM 1502 C C . LEU A 1 186 ? 5.169 20.595 -1.823 1.00 93.88 186 LEU A C 1
ATOM 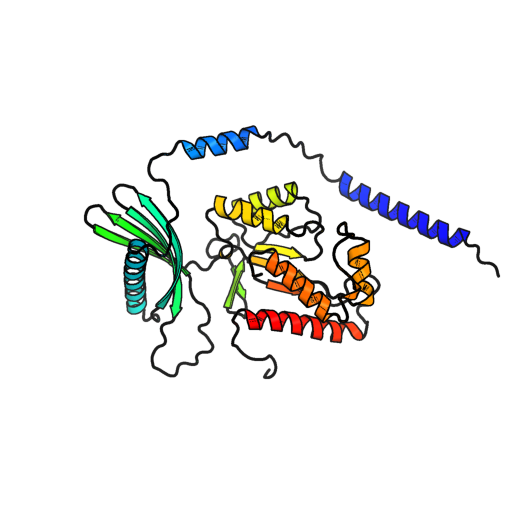1504 O O . LEU A 1 186 ? 4.099 20.532 -1.225 1.00 93.88 186 LEU A O 1
ATOM 1508 N N . GLU A 1 187 ? 5.275 20.318 -3.124 1.00 94.75 187 GLU A N 1
ATOM 1509 C CA . GLU A 1 187 ? 4.129 19.915 -3.948 1.00 94.75 187 GLU A CA 1
ATOM 1510 C C . GLU A 1 187 ? 3.614 18.544 -3.507 1.00 94.75 187 GLU A C 1
ATOM 1512 O O . GLU A 1 187 ? 2.418 18.377 -3.277 1.00 94.75 187 GLU A O 1
ATOM 1517 N N . ALA A 1 188 ? 4.518 17.576 -3.317 1.00 94.94 188 ALA A N 1
ATOM 1518 C CA . ALA A 1 188 ? 4.169 16.259 -2.804 1.00 94.94 188 ALA A CA 1
ATOM 1519 C C . ALA A 1 188 ? 3.488 16.370 -1.434 1.00 94.94 188 ALA A C 1
ATOM 1521 O O . ALA A 1 188 ? 2.457 15.742 -1.215 1.00 94.94 188 ALA A O 1
ATOM 1522 N N . GLU A 1 189 ? 4.005 17.203 -0.528 1.00 96.19 189 GLU A N 1
ATOM 1523 C CA . GLU A 1 189 ? 3.364 17.425 0.765 1.00 96.19 189 GLU A CA 1
ATOM 1524 C C . GLU A 1 189 ? 1.947 18.001 0.631 1.00 96.19 189 GLU A C 1
ATOM 1526 O O . GLU A 1 189 ? 1.017 17.473 1.241 1.00 96.19 189 GLU A O 1
ATOM 1531 N N . GLN A 1 190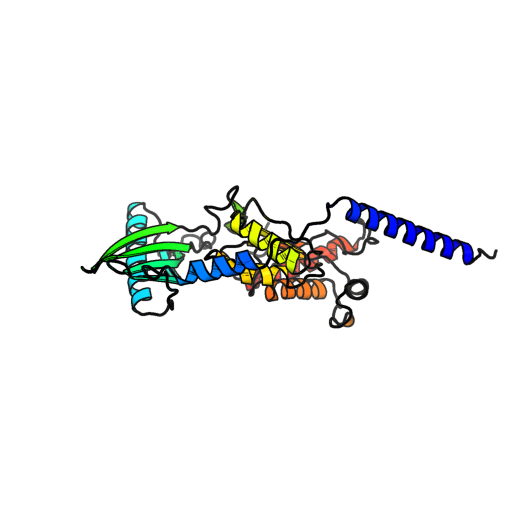 ? 1.761 19.033 -0.195 1.00 96.88 190 GLN A N 1
ATOM 1532 C CA . GLN A 1 190 ? 0.458 19.668 -0.406 1.00 96.88 190 GLN A CA 1
ATOM 1533 C C . GLN A 1 190 ? -0.566 18.704 -1.015 1.00 96.88 190 GLN A C 1
ATOM 1535 O O . GLN A 1 190 ? -1.667 18.560 -0.481 1.00 96.88 190 GLN A O 1
ATOM 1540 N N . PHE A 1 191 ? -0.215 18.006 -2.099 1.00 97.44 191 PHE A N 1
ATOM 1541 C CA . PHE A 1 191 ? -1.140 17.085 -2.763 1.00 97.44 191 PHE A CA 1
ATOM 1542 C C . PHE A 1 191 ? -1.501 15.890 -1.881 1.00 97.44 191 PHE A C 1
ATOM 1544 O O . PHE A 1 191 ? -2.665 15.489 -1.846 1.00 97.44 191 PHE A O 1
ATOM 1551 N N . ILE A 1 192 ? -0.536 15.336 -1.139 1.00 97.62 192 ILE A N 1
ATOM 1552 C CA . ILE A 1 192 ? -0.800 14.224 -0.221 1.00 97.62 192 ILE A CA 1
ATOM 1553 C C . ILE A 1 192 ? -1.694 14.672 0.938 1.00 97.62 192 ILE A C 1
ATOM 1555 O O . ILE A 1 192 ? -2.636 13.953 1.274 1.00 97.62 192 ILE A O 1
ATOM 1559 N N . LEU A 1 193 ? -1.452 15.852 1.518 1.00 96.00 193 LEU A N 1
ATOM 1560 C CA . LEU A 1 193 ? -2.293 16.401 2.581 1.00 96.00 193 LEU A CA 1
ATOM 1561 C C . LEU A 1 193 ? -3.748 16.563 2.117 1.00 96.00 193 LEU A C 1
ATOM 1563 O O . LEU A 1 193 ? -4.653 16.015 2.747 1.00 96.00 193 LEU A O 1
ATOM 1567 N N . VAL A 1 194 ? -3.958 17.237 0.980 1.00 96.81 194 VAL A N 1
ATOM 1568 C CA . VAL A 1 194 ? -5.294 17.475 0.407 1.00 96.81 194 VAL A CA 1
ATOM 1569 C C . VAL A 1 194 ? -5.991 16.160 0.052 1.00 96.81 194 VAL A C 1
ATOM 1571 O O . VAL A 1 194 ? -7.182 15.993 0.307 1.00 96.81 194 VAL A O 1
ATOM 1574 N N . ALA A 1 195 ? -5.267 15.186 -0.503 1.00 97.56 195 ALA A N 1
ATOM 1575 C CA . ALA A 1 195 ? -5.837 13.883 -0.828 1.00 97.56 195 ALA A CA 1
ATOM 1576 C C . ALA A 1 195 ? -6.279 13.112 0.424 1.00 97.56 195 ALA A C 1
ATOM 1578 O O . ALA A 1 195 ? -7.372 12.540 0.444 1.00 97.56 195 ALA A O 1
ATOM 1579 N N . LEU A 1 196 ? -5.464 13.113 1.482 1.00 94.19 196 LEU A N 1
ATOM 1580 C CA . LEU A 1 196 ? -5.816 12.454 2.739 1.00 94.19 196 LEU A CA 1
ATOM 1581 C C . LEU A 1 196 ? -7.034 13.108 3.403 1.00 94.19 196 LEU A C 1
ATOM 1583 O O . LEU A 1 196 ? -7.921 12.372 3.856 1.00 94.19 196 LEU A O 1
ATOM 1587 N N . GLU A 1 197 ? -7.103 14.444 3.388 1.00 90.00 197 GLU A N 1
ATOM 1588 C CA . GLU A 1 197 ? -8.245 15.239 3.859 1.00 90.00 197 GLU A CA 1
ATOM 1589 C C . GLU A 1 197 ? -9.523 14.915 3.074 1.00 90.00 197 GLU A C 1
ATOM 1591 O O . GLU A 1 197 ? -10.576 14.680 3.665 1.00 90.00 197 GLU A O 1
ATOM 1596 N N . ALA A 1 198 ? -9.411 14.765 1.751 1.00 92.38 198 ALA A N 1
ATOM 1597 C CA . ALA A 1 198 ? -10.506 14.342 0.879 1.00 92.38 198 ALA A CA 1
ATOM 1598 C C . ALA A 1 198 ? -10.908 12.860 1.044 1.00 92.38 198 ALA A C 1
ATOM 1600 O O . ALA A 1 198 ? -11.815 12.380 0.363 1.00 92.38 198 ALA A O 1
ATOM 1601 N N . GLY A 1 199 ? -10.243 12.102 1.922 1.00 92.50 199 GLY A N 1
ATOM 1602 C CA . GLY A 1 199 ? -10.539 10.688 2.153 1.00 92.50 199 GLY A CA 1
ATOM 1603 C C . GLY A 1 199 ? -9.907 9.728 1.140 1.00 92.50 199 GLY A C 1
ATOM 1604 O O . GLY A 1 199 ? -10.171 8.528 1.210 1.00 92.50 199 GLY A O 1
ATOM 1605 N N . ILE A 1 200 ? -9.060 10.207 0.221 1.00 97.19 200 ILE A N 1
ATOM 1606 C CA . ILE A 1 200 ? -8.348 9.357 -0.743 1.00 97.19 200 ILE A CA 1
ATOM 1607 C C . ILE A 1 200 ? -7.368 8.458 0.008 1.00 97.19 200 ILE A C 1
ATOM 1609 O O . ILE A 1 200 ? -6.648 8.904 0.905 1.00 97.19 200 ILE A O 1
ATOM 1613 N N . ARG A 1 201 ? -7.355 7.172 -0.356 1.00 97.12 201 ARG A N 1
ATOM 1614 C CA . ARG A 1 201 ? -6.461 6.169 0.236 1.00 97.12 201 ARG A CA 1
ATOM 1615 C C . ARG A 1 201 ? -5.626 5.406 -0.781 1.00 97.12 201 ARG A C 1
ATOM 1617 O O . ARG A 1 201 ? -4.786 4.639 -0.346 1.00 97.12 201 ARG A O 1
ATOM 1624 N N . LEU A 1 202 ? -5.813 5.604 -2.087 1.00 97.75 202 LEU A N 1
ATOM 1625 C CA . LEU A 1 202 ? -4.930 5.035 -3.108 1.00 97.75 202 LEU A CA 1
ATOM 1626 C C . LEU A 1 202 ? -3.956 6.094 -3.621 1.00 97.75 202 LEU A C 1
ATOM 1628 O O . LEU A 1 202 ? -4.386 7.159 -4.061 1.00 97.75 202 LEU A O 1
ATOM 1632 N N . PHE A 1 203 ? -2.664 5.784 -3.580 1.00 97.38 203 PHE A N 1
ATOM 1633 C CA . PHE A 1 203 ? -1.596 6.619 -4.119 1.00 97.38 203 PHE A CA 1
ATOM 1634 C C . PHE A 1 203 ? -0.857 5.840 -5.195 1.00 97.38 203 PHE A C 1
ATOM 1636 O O . PHE A 1 203 ? -0.227 4.818 -4.922 1.00 97.38 203 PHE A O 1
ATOM 1643 N N . ASP A 1 204 ? -0.955 6.339 -6.418 1.00 97.25 204 ASP A N 1
ATOM 1644 C CA . ASP A 1 204 ? -0.418 5.692 -7.598 1.00 97.25 204 ASP A CA 1
ATOM 1645 C C . ASP A 1 204 ? 0.879 6.362 -8.037 1.00 97.25 204 ASP A C 1
ATOM 1647 O O . ASP A 1 204 ? 0.880 7.486 -8.526 1.00 97.25 204 ASP A O 1
ATOM 1651 N N . THR A 1 205 ? 2.001 5.674 -7.855 1.00 94.38 205 THR A N 1
ATOM 1652 C CA . THR A 1 205 ? 3.341 6.202 -8.115 1.00 94.38 205 THR A CA 1
ATOM 1653 C C . THR A 1 205 ? 4.081 5.400 -9.188 1.00 94.38 205 THR A C 1
ATOM 1655 O O . THR A 1 205 ? 3.645 4.344 -9.653 1.00 94.38 205 THR A O 1
ATOM 1658 N N . SER A 1 206 ? 5.229 5.914 -9.614 1.00 90.75 206 SER A N 1
ATOM 1659 C CA . SER A 1 206 ? 6.171 5.215 -10.484 1.00 90.75 206 SER A CA 1
ATOM 1660 C C . SER A 1 206 ? 7.574 5.301 -9.896 1.00 90.75 206 SER A C 1
ATOM 1662 O O . SER A 1 206 ? 7.938 6.289 -9.261 1.00 90.75 206 SER A O 1
ATOM 1664 N N . PHE A 1 207 ? 8.387 4.277 -10.138 1.00 82.50 207 PHE A N 1
ATOM 1665 C CA . PHE A 1 207 ? 9.772 4.241 -9.677 1.00 82.50 207 PHE A CA 1
ATOM 1666 C C . PHE A 1 207 ? 10.635 5.366 -10.281 1.00 82.50 207 PHE A C 1
ATOM 1668 O O . PHE A 1 207 ? 11.652 5.764 -9.713 1.00 82.50 207 PHE A O 1
ATOM 1675 N N . PHE A 1 208 ? 10.236 5.910 -11.431 1.00 70.81 208 PHE A N 1
ATOM 1676 C CA . PHE A 1 208 ? 11.012 6.871 -12.224 1.00 70.81 208 PHE A CA 1
ATOM 1677 C C . PHE A 1 208 ? 10.909 8.333 -11.771 1.00 70.81 208 PHE A C 1
ATOM 1679 O O . PHE A 1 208 ? 11.370 9.239 -12.463 1.00 70.81 208 PHE A O 1
ATOM 1686 N N . GLY A 1 209 ? 10.351 8.579 -10.588 1.00 60.62 209 GLY A N 1
ATOM 1687 C CA . GLY A 1 209 ? 10.324 9.910 -9.998 1.00 60.62 209 GLY A CA 1
ATOM 1688 C C . GLY A 1 209 ? 11.703 10.448 -9.652 1.00 60.62 209 GLY A C 1
ATOM 1689 O O . GLY A 1 209 ? 12.516 9.747 -9.065 1.00 60.62 209 GLY A O 1
ATOM 1690 N N . HIS A 1 210 ? 11.940 11.727 -9.943 1.00 68.44 210 HIS A N 1
ATOM 1691 C CA . HIS A 1 210 ? 13.086 12.488 -9.418 1.00 68.44 210 HIS A CA 1
ATOM 1692 C C . HIS A 1 210 ? 12.935 12.750 -7.907 1.00 68.44 210 HIS A C 1
ATOM 1694 O O . HIS A 1 210 ? 13.829 13.260 -7.240 1.00 68.44 210 HIS A O 1
ATOM 1700 N N . ASN A 1 211 ? 11.779 12.374 -7.370 1.00 69.56 211 ASN A N 1
ATOM 1701 C CA . ASN A 1 211 ? 11.291 12.627 -6.033 1.00 69.56 211 ASN A CA 1
ATOM 1702 C C . ASN A 1 211 ? 11.270 11.356 -5.175 1.00 69.56 211 ASN A C 1
ATOM 1704 O O . ASN A 1 211 ? 10.405 11.209 -4.308 1.00 69.56 211 ASN A O 1
ATOM 1708 N N . ARG A 1 212 ? 12.215 10.433 -5.424 1.00 67.56 212 ARG A N 1
ATOM 1709 C CA . ARG A 1 212 ? 12.345 9.156 -4.705 1.00 67.56 212 ARG A CA 1
ATOM 1710 C C . ARG A 1 212 ? 12.405 9.413 -3.205 1.00 67.56 212 ARG A C 1
ATOM 1712 O O . ARG A 1 212 ? 13.398 9.902 -2.682 1.00 67.56 212 ARG A O 1
ATOM 1719 N N . GLY A 1 213 ? 11.299 9.129 -2.532 1.00 85.81 213 GLY A N 1
ATOM 1720 C CA . GLY A 1 213 ? 11.138 9.338 -1.100 1.00 85.81 213 GLY A CA 1
ATOM 1721 C C . GLY A 1 213 ? 10.334 10.573 -0.693 1.00 85.81 213 GLY A C 1
ATOM 1722 O O . GLY A 1 213 ? 9.831 10.577 0.419 1.00 85.81 213 GLY A O 1
ATOM 1723 N N . GLN A 1 214 ? 10.120 11.585 -1.539 1.00 92.06 214 GLN A N 1
ATOM 1724 C CA . GLN A 1 214 ? 9.299 12.749 -1.155 1.00 92.06 214 GLN A CA 1
ATOM 1725 C C . GLN A 1 214 ? 7.830 12.354 -0.976 1.00 92.06 214 GLN A C 1
ATOM 1727 O O . GLN A 1 214 ? 7.222 12.696 0.033 1.00 92.06 214 GLN A O 1
ATOM 1732 N N . ILE A 1 215 ? 7.287 11.556 -1.904 1.00 94.19 215 ILE A N 1
ATOM 1733 C CA . ILE A 1 215 ? 5.920 11.021 -1.803 1.00 94.19 215 ILE A CA 1
ATOM 1734 C C . ILE A 1 215 ? 5.778 10.152 -0.547 1.00 94.19 215 ILE A C 1
ATOM 1736 O O . ILE A 1 215 ? 4.844 10.337 0.231 1.00 94.19 215 ILE A O 1
ATOM 1740 N N . SER A 1 216 ? 6.713 9.224 -0.310 1.00 94.62 216 SER A N 1
ATOM 1741 C CA . SER A 1 216 ? 6.629 8.346 0.861 1.00 94.62 216 SER A CA 1
ATOM 1742 C C . SER A 1 216 ? 6.841 9.109 2.171 1.00 94.62 216 SER A C 1
ATOM 1744 O O . SER A 1 216 ? 6.125 8.857 3.136 1.00 94.62 216 SER A O 1
ATOM 1746 N N . LYS A 1 217 ? 7.747 10.093 2.205 1.00 95.50 217 LYS A N 1
ATOM 1747 C CA . LYS A 1 217 ? 7.957 11.001 3.343 1.00 95.50 217 LYS A CA 1
ATOM 1748 C C . LYS A 1 217 ? 6.700 11.814 3.643 1.00 95.50 217 LYS A C 1
ATOM 1750 O O . LYS A 1 217 ? 6.303 11.869 4.803 1.00 95.50 217 LYS A O 1
ATOM 1755 N N . ALA A 1 218 ? 6.049 12.381 2.627 1.00 96.69 218 ALA A N 1
ATOM 1756 C CA . ALA A 1 218 ? 4.797 13.118 2.780 1.00 96.69 218 ALA A CA 1
ATOM 1757 C C . ALA A 1 218 ? 3.673 12.222 3.326 1.00 96.69 218 ALA A C 1
ATOM 1759 O O . ALA A 1 218 ? 3.010 12.588 4.294 1.00 96.69 218 ALA A O 1
ATOM 1760 N N . ILE A 1 219 ? 3.503 11.012 2.779 1.00 96.31 219 ILE A N 1
ATOM 1761 C CA . ILE A 1 219 ? 2.513 10.048 3.285 1.00 96.31 219 ILE A CA 1
ATOM 1762 C C . ILE A 1 219 ? 2.798 9.716 4.757 1.00 96.31 219 ILE A C 1
ATOM 1764 O O . ILE A 1 219 ? 1.917 9.879 5.598 1.00 96.31 219 ILE A O 1
ATOM 1768 N N . LYS A 1 220 ? 4.037 9.346 5.108 1.00 95.56 220 LYS A N 1
ATOM 1769 C CA . LYS A 1 220 ? 4.435 9.041 6.498 1.00 95.56 220 LYS A CA 1
ATOM 1770 C C . LYS A 1 220 ? 4.212 10.219 7.446 1.00 95.56 220 LYS A C 1
ATOM 1772 O O . LYS A 1 220 ? 3.772 10.017 8.574 1.00 95.56 220 LYS A O 1
ATOM 1777 N N . LYS A 1 221 ? 4.502 11.439 6.986 1.00 95.50 221 LYS A N 1
ATOM 1778 C CA . LYS A 1 221 ? 4.306 12.680 7.745 1.00 95.50 221 LYS A CA 1
ATOM 1779 C C . LYS A 1 221 ? 2.833 12.907 8.078 1.00 95.50 221 LYS A C 1
ATOM 1781 O O . LYS A 1 221 ? 2.523 13.266 9.211 1.00 95.50 221 LYS A O 1
ATOM 1786 N N . PHE A 1 222 ? 1.936 12.705 7.114 1.00 95.50 222 PHE A N 1
ATOM 1787 C CA . PHE A 1 222 ? 0.537 13.107 7.258 1.00 95.50 222 PHE A CA 1
ATOM 1788 C C . PHE A 1 222 ? -0.402 12.007 7.750 1.00 95.50 222 PHE A C 1
ATOM 1790 O O . PHE A 1 222 ? -1.392 12.342 8.394 1.00 95.50 222 PHE A O 1
ATOM 1797 N N . LEU A 1 223 ? -0.100 10.719 7.545 1.00 93.19 223 LEU A N 1
ATOM 1798 C CA . LEU A 1 223 ? -0.940 9.621 8.051 1.00 93.19 223 LEU A CA 1
ATOM 1799 C C . LEU A 1 223 ? -1.316 9.777 9.544 1.00 93.19 223 LEU A C 1
ATOM 1801 O O . LEU A 1 223 ? -2.513 9.725 9.849 1.00 93.19 223 LEU A O 1
ATOM 1805 N N . PRO A 1 224 ? -0.374 10.069 10.472 1.00 85.31 224 PRO A N 1
ATOM 1806 C CA . PRO A 1 224 ? -0.705 10.242 11.885 1.00 85.31 224 PRO A CA 1
ATOM 1807 C C . PRO A 1 224 ? -1.658 11.409 12.167 1.00 85.31 224 PRO A C 1
ATOM 1809 O O . PRO A 1 224 ? -2.457 11.309 13.098 1.00 85.31 224 PRO A O 1
ATOM 1812 N N . LEU A 1 225 ? -1.626 12.487 11.367 1.00 82.75 225 LEU A N 1
ATOM 1813 C CA . LEU A 1 225 ? -2.521 13.642 11.550 1.00 82.75 225 LEU A CA 1
ATOM 1814 C C . LEU A 1 225 ? -3.991 13.278 11.311 1.00 82.75 225 LEU A C 1
ATOM 1816 O O . LEU A 1 225 ? -4.881 13.862 11.923 1.00 82.75 225 LEU A O 1
ATOM 1820 N N . PHE A 1 226 ? -4.243 12.275 10.468 1.00 79.50 226 PHE A N 1
ATOM 1821 C CA . PHE A 1 226 ? -5.582 11.755 10.185 1.00 79.50 226 PHE A CA 1
ATOM 1822 C C . PHE A 1 226 ? -5.927 10.506 11.011 1.00 79.50 226 PHE A C 1
ATOM 1824 O O . PHE A 1 226 ? -6.967 9.885 10.785 1.00 79.50 226 PHE A O 1
ATOM 1831 N N . GLY A 1 227 ? -5.065 10.113 11.959 1.00 78.31 227 GLY A N 1
ATOM 1832 C CA . GLY A 1 227 ? -5.225 8.881 12.732 1.00 78.31 227 GLY A CA 1
ATOM 1833 C C . GLY A 1 227 ? -5.165 7.613 11.874 1.00 78.31 227 GLY A C 1
ATOM 1834 O O . GLY A 1 227 ? -5.802 6.620 12.222 1.00 78.31 227 GLY A O 1
ATOM 1835 N N . LEU A 1 228 ? -4.443 7.669 10.752 1.00 84.19 228 LEU A N 1
ATOM 1836 C CA . LEU A 1 228 ? -4.265 6.570 9.809 1.00 84.19 228 LEU A CA 1
ATOM 1837 C C . LEU A 1 228 ? -2.909 5.891 10.018 1.00 84.19 228 LEU A C 1
ATOM 1839 O O . LEU A 1 228 ? -1.932 6.505 10.452 1.00 84.19 228 LEU A O 1
ATOM 1843 N N . LEU A 1 229 ? -2.848 4.619 9.654 1.00 86.50 229 LEU A N 1
ATOM 1844 C CA . LEU A 1 229 ? -1.649 3.796 9.590 1.00 86.50 229 LEU A CA 1
ATOM 1845 C C . LEU A 1 229 ? -1.256 3.546 8.130 1.00 86.50 229 LEU A C 1
ATOM 1847 O O . LEU A 1 229 ? -2.040 3.758 7.207 1.00 86.50 229 LEU A O 1
ATOM 1851 N N . ARG A 1 230 ? -0.052 3.005 7.910 1.00 92.50 230 ARG A N 1
ATOM 1852 C CA . ARG A 1 230 ? 0.390 2.562 6.576 1.00 92.50 230 ARG A CA 1
ATOM 1853 C C . ARG A 1 230 ? -0.582 1.555 5.945 1.00 92.50 230 ARG A C 1
ATOM 1855 O O . ARG A 1 230 ? -0.769 1.589 4.737 1.00 92.50 230 ARG A O 1
ATOM 1862 N N . THR A 1 231 ? -1.217 0.702 6.751 1.00 88.62 231 THR A N 1
ATOM 1863 C CA . THR A 1 231 ? -2.222 -0.278 6.301 1.00 88.62 231 THR A CA 1
ATOM 1864 C C . THR A 1 231 ? -3.545 0.348 5.866 1.00 88.62 231 THR A C 1
ATOM 1866 O O . THR A 1 231 ? -4.329 -0.317 5.199 1.00 88.62 231 THR A O 1
ATOM 1869 N N . ASP A 1 232 ? -3.808 1.606 6.227 1.00 89.06 232 ASP A N 1
ATOM 1870 C CA . ASP A 1 232 ? -5.037 2.312 5.848 1.00 89.06 232 ASP A CA 1
ATOM 1871 C C . ASP A 1 232 ? -4.918 3.003 4.481 1.00 89.06 232 ASP A C 1
ATOM 1873 O O . ASP A 1 232 ? -5.847 3.685 4.049 1.00 89.06 232 ASP A O 1
ATOM 1877 N N . VAL A 1 233 ? -3.783 2.850 3.792 1.00 95.31 233 VAL A N 1
ATOM 1878 C CA . VAL A 1 233 ? -3.559 3.352 2.434 1.00 95.31 233 VAL A CA 1
ATOM 1879 C C . VAL A 1 233 ? -3.058 2.245 1.519 1.00 95.31 233 VAL A C 1
ATOM 1881 O O . VAL A 1 233 ? -2.388 1.314 1.949 1.00 95.31 233 VAL A O 1
ATOM 1884 N N . PHE A 1 234 ? -3.392 2.377 0.244 1.00 96.44 234 PHE A N 1
ATOM 1885 C CA . PHE A 1 234 ? -3.019 1.497 -0.844 1.00 96.44 234 PHE A CA 1
ATOM 1886 C C . PHE A 1 234 ? -1.985 2.202 -1.719 1.00 96.44 234 PHE A C 1
ATOM 1888 O O . PHE A 1 234 ? -2.261 3.262 -2.285 1.00 96.44 234 PHE A O 1
ATOM 1895 N N . ILE A 1 235 ? -0.801 1.622 -1.849 1.00 97.06 235 ILE A N 1
ATOM 1896 C CA . ILE A 1 235 ? 0.272 2.141 -2.693 1.00 97.06 235 ILE A CA 1
ATOM 1897 C C . ILE A 1 235 ? 0.396 1.255 -3.928 1.00 97.06 235 ILE A C 1
ATOM 1899 O O . ILE A 1 235 ? 0.796 0.093 -3.820 1.00 97.06 235 ILE A O 1
ATOM 1903 N N . SER A 1 236 ? 0.101 1.815 -5.103 1.00 97.19 236 SER A N 1
ATOM 1904 C CA . SER A 1 236 ? 0.487 1.203 -6.374 1.00 97.19 236 SER A CA 1
ATOM 1905 C C . SER A 1 236 ? 1.789 1.816 -6.873 1.00 97.19 236 SER A C 1
ATOM 1907 O O . SER A 1 236 ? 1.943 3.034 -6.909 1.00 97.19 236 SER A O 1
ATOM 1909 N N . ALA A 1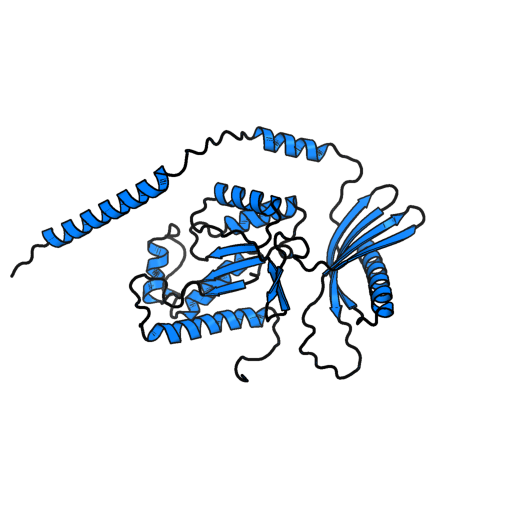 237 ? 2.739 0.975 -7.266 1.00 95.44 237 ALA A N 1
ATOM 1910 C CA . ALA A 1 237 ? 4.009 1.389 -7.842 1.00 95.44 237 ALA A CA 1
ATOM 1911 C C . ALA A 1 237 ? 4.194 0.758 -9.221 1.00 95.44 237 ALA A C 1
ATOM 1913 O O . ALA A 1 237 ? 3.812 -0.388 -9.455 1.00 95.44 237 ALA A O 1
ATOM 1914 N N . LYS A 1 238 ? 4.801 1.509 -10.140 1.00 95.38 238 LYS A N 1
ATOM 1915 C CA . LYS A 1 238 ? 5.135 1.026 -11.483 1.00 95.38 238 LYS A CA 1
ATOM 1916 C C . LYS A 1 238 ? 6.642 0.965 -11.675 1.00 95.38 238 LYS A C 1
ATOM 1918 O O . LYS A 1 238 ? 7.323 1.971 -11.457 1.00 95.38 238 LYS A O 1
ATOM 1923 N N . ILE A 1 239 ? 7.140 -0.178 -12.126 1.00 95.00 239 ILE A N 1
ATOM 1924 C CA . ILE A 1 239 ? 8.535 -0.372 -12.534 1.00 95.00 239 ILE A CA 1
ATOM 1925 C C . ILE A 1 239 ? 8.618 -0.436 -14.059 1.00 95.00 239 ILE A C 1
ATOM 1927 O O . ILE A 1 239 ? 7.684 -0.897 -14.714 1.00 95.00 239 ILE A O 1
ATOM 1931 N N . ASN A 1 240 ? 9.724 0.027 -14.639 1.00 93.12 240 ASN A N 1
ATOM 1932 C CA . ASN A 1 240 ? 9.961 -0.156 -16.069 1.00 93.12 240 ASN A CA 1
ATOM 1933 C C . ASN A 1 240 ? 10.818 -1.401 -16.304 1.00 93.12 240 ASN A C 1
ATOM 1935 O O . ASN A 1 240 ? 11.606 -1.797 -15.448 1.00 93.12 240 ASN A O 1
ATOM 1939 N N . ILE A 1 241 ? 10.696 -1.954 -17.505 1.00 95.12 241 ILE A N 1
ATOM 1940 C CA . ILE A 1 241 ? 11.665 -2.894 -18.059 1.00 95.12 241 ILE A CA 1
ATOM 1941 C C . ILE A 1 241 ? 12.875 -2.081 -18.513 1.00 95.12 241 ILE A C 1
ATOM 1943 O O . ILE A 1 241 ? 12.707 -1.053 -19.173 1.00 95.12 241 ILE A O 1
ATOM 1947 N N . VAL A 1 242 ? 14.076 -2.511 -18.146 1.00 93.06 242 VAL A N 1
ATOM 1948 C CA . VAL A 1 242 ? 15.322 -1.831 -18.511 1.00 93.06 242 VAL A CA 1
ATOM 1949 C C . VAL A 1 242 ? 16.381 -2.886 -18.752 1.00 93.06 242 VAL A C 1
ATOM 1951 O O . VAL A 1 242 ? 16.683 -3.674 -17.858 1.00 93.06 242 VAL A O 1
ATOM 1954 N N . ARG A 1 243 ? 16.942 -2.896 -19.955 1.00 93.69 243 ARG A N 1
ATOM 1955 C CA . ARG A 1 243 ? 18.062 -3.764 -20.296 1.00 93.69 243 ARG A CA 1
ATOM 1956 C C . ARG A 1 243 ? 19.380 -3.211 -19.751 1.00 93.69 243 ARG A C 1
ATOM 1958 O O . ARG A 1 243 ? 19.524 -1.988 -19.666 1.00 93.69 243 ARG A O 1
ATOM 1965 N N . PRO A 1 244 ? 20.346 -4.084 -19.422 1.00 92.06 244 PRO A N 1
ATOM 1966 C CA . PRO A 1 244 ? 21.665 -3.701 -18.918 1.00 92.06 244 PRO A CA 1
ATOM 1967 C C . PRO A 1 244 ? 22.335 -2.574 -19.703 1.00 92.06 244 PRO A C 1
ATOM 1969 O O . PRO A 1 244 ? 22.770 -1.584 -19.118 1.00 92.06 244 PRO A O 1
ATOM 1972 N N . GLU A 1 245 ? 22.336 -2.672 -21.034 1.00 90.19 245 GLU A N 1
ATOM 1973 C CA . GLU A 1 245 ? 22.960 -1.689 -21.920 1.00 90.19 245 GLU A CA 1
ATOM 1974 C C . GLU A 1 245 ? 22.346 -0.288 -21.804 1.00 90.19 245 GLU A C 1
ATOM 1976 O O . GLU A 1 245 ? 23.025 0.701 -22.065 1.00 90.19 245 GLU A O 1
ATOM 1981 N N . ASN A 1 246 ? 21.090 -0.198 -21.359 1.00 88.69 246 ASN A N 1
ATOM 1982 C CA . ASN A 1 246 ? 20.369 1.057 -21.198 1.00 88.69 246 ASN A CA 1
ATOM 1983 C C . ASN A 1 246 ? 20.297 1.512 -19.728 1.00 88.69 246 ASN A C 1
ATOM 1985 O O . ASN A 1 246 ? 19.898 2.641 -19.440 1.00 88.69 246 ASN A O 1
ATOM 1989 N N . ALA A 1 247 ? 20.668 0.659 -18.767 1.00 85.06 247 ALA A N 1
ATOM 1990 C CA . ALA A 1 247 ? 20.534 0.965 -17.345 1.00 85.06 247 ALA A CA 1
ATOM 1991 C C . ALA A 1 247 ? 21.359 2.198 -16.949 1.00 85.06 247 ALA A C 1
ATOM 1993 O O . ALA A 1 247 ? 20.859 3.062 -16.230 1.00 85.06 247 ALA A O 1
ATOM 1994 N N . GLN A 1 248 ? 22.581 2.332 -17.481 1.00 78.25 248 GLN A N 1
ATOM 1995 C CA . GLN A 1 248 ? 23.426 3.507 -17.242 1.00 78.25 248 GLN A CA 1
ATOM 1996 C C . GLN A 1 248 ? 22.768 4.814 -17.703 1.00 78.25 248 GLN A C 1
ATOM 1998 O O . GLN A 1 248 ? 22.857 5.822 -16.999 1.00 78.25 248 GLN A O 1
ATOM 2003 N N . ASP A 1 249 ? 22.085 4.815 -18.847 1.00 80.31 249 ASP A N 1
ATOM 2004 C CA . ASP A 1 249 ? 21.507 6.038 -19.408 1.00 80.31 249 ASP A CA 1
ATOM 2005 C C . ASP A 1 249 ? 20.367 6.590 -18.543 1.00 80.31 249 ASP A C 1
ATOM 2007 O O . ASP A 1 249 ? 20.205 7.807 -18.432 1.00 80.31 249 ASP A O 1
ATOM 2011 N N . LEU A 1 250 ? 19.642 5.731 -17.819 1.00 74.75 250 LEU A N 1
ATOM 2012 C CA . LEU A 1 250 ? 18.623 6.185 -16.866 1.00 74.75 250 LEU A CA 1
ATOM 2013 C C . LEU A 1 250 ? 19.215 6.998 -15.723 1.00 74.75 250 LEU A C 1
ATOM 2015 O O . LEU A 1 250 ? 18.574 7.923 -15.223 1.00 74.75 250 LEU A O 1
ATOM 2019 N N . PHE A 1 251 ? 20.430 6.652 -15.304 1.00 72.38 251 PHE A N 1
ATOM 2020 C CA . PHE A 1 251 ? 21.124 7.346 -14.226 1.00 72.38 251 PHE A CA 1
ATOM 2021 C C . PHE A 1 251 ? 21.877 8.581 -14.726 1.00 72.38 251 PHE A C 1
ATOM 2023 O O . PHE A 1 251 ? 22.075 9.523 -13.962 1.00 72.38 251 PHE A O 1
ATOM 2030 N N . ARG A 1 252 ? 22.253 8.625 -16.012 1.00 68.75 252 ARG A N 1
ATOM 2031 C CA . ARG A 1 252 ? 22.975 9.764 -16.606 1.00 68.75 252 ARG A CA 1
ATOM 2032 C C . ARG A 1 252 ? 22.112 11.012 -16.769 1.00 68.75 252 ARG A C 1
ATOM 2034 O O . ARG A 1 252 ? 22.605 12.114 -16.516 1.00 68.75 252 ARG A O 1
ATOM 2041 N N . TYR A 1 253 ? 20.856 10.844 -17.181 1.00 63.09 253 TYR A N 1
ATOM 2042 C CA . TYR A 1 253 ? 19.936 11.962 -17.432 1.00 63.09 253 TYR A CA 1
ATOM 2043 C C . TYR A 1 253 ? 19.044 12.306 -16.232 1.00 63.09 253 TYR A C 1
ATOM 2045 O O . TYR A 1 253 ? 18.371 13.333 -16.240 1.00 63.09 253 TYR A O 1
ATOM 2053 N N . GLY A 1 254 ? 19.070 11.491 -15.174 1.00 59.44 254 GLY A N 1
ATOM 2054 C CA . GLY A 1 254 ? 18.427 11.814 -13.905 1.00 59.44 254 GLY A CA 1
ATOM 2055 C C . GLY A 1 254 ? 19.287 12.734 -13.017 1.00 59.44 254 GLY A C 1
ATOM 2056 O O . GLY A 1 254 ? 20.513 12.754 -13.126 1.00 59.44 254 GLY A O 1
ATOM 2057 N N . PRO A 1 255 ? 18.687 13.467 -12.063 1.00 53.03 255 PRO A N 1
ATOM 2058 C CA . PRO A 1 255 ? 19.394 14.313 -11.095 1.00 53.03 255 PRO A CA 1
ATOM 2059 C C . PRO A 1 255 ? 20.242 13.500 -10.103 1.00 53.03 255 PRO A C 1
ATOM 2061 O O . PRO A 1 255 ? 21.080 14.057 -9.398 1.00 53.03 255 PRO A O 1
ATOM 2064 N N . ILE A 1 256 ? 20.060 12.176 -10.061 1.00 55.19 256 ILE A N 1
ATOM 2065 C CA . ILE A 1 256 ? 20.820 11.241 -9.228 1.00 55.19 256 ILE A CA 1
ATOM 2066 C C . ILE A 1 256 ? 22.065 10.790 -10.005 1.00 55.19 256 ILE A C 1
ATOM 2068 O O . ILE A 1 256 ? 22.219 9.627 -10.357 1.00 55.19 256 ILE A O 1
ATOM 2072 N N . LYS A 1 257 ? 22.978 11.722 -10.290 1.00 56.03 257 LYS A N 1
ATOM 2073 C CA . LYS A 1 257 ? 24.198 11.432 -11.064 1.00 56.03 257 LYS A CA 1
ATOM 2074 C C . LYS A 1 257 ? 25.245 10.576 -10.328 1.00 56.03 257 LYS A C 1
ATOM 2076 O O . LYS A 1 257 ? 26.338 10.421 -10.865 1.00 56.03 257 LYS A O 1
ATOM 2081 N N . LYS A 1 258 ? 25.009 10.096 -9.093 1.00 53.41 258 LYS A N 1
ATOM 2082 C CA . LYS A 1 258 ? 26.142 9.728 -8.216 1.00 53.41 258 LYS A CA 1
ATOM 2083 C C . LYS A 1 258 ? 26.136 8.440 -7.389 1.00 53.41 258 LYS A C 1
ATOM 2085 O O . LYS A 1 258 ? 27.161 8.213 -6.761 1.00 53.41 258 LYS A O 1
ATOM 2090 N N . GLU A 1 259 ? 25.125 7.573 -7.390 1.00 66.44 259 GLU A N 1
ATOM 2091 C CA . GLU A 1 259 ? 25.151 6.447 -6.419 1.00 66.44 259 GLU A CA 1
ATOM 2092 C C . GLU A 1 259 ? 24.800 5.057 -6.945 1.00 66.44 259 GLU A C 1
ATOM 2094 O O . GLU A 1 259 ? 24.894 4.093 -6.192 1.00 66.44 259 GLU A O 1
ATOM 2099 N N . ILE A 1 260 ? 24.429 4.912 -8.216 1.00 74.19 260 ILE A N 1
ATOM 2100 C CA . ILE A 1 260 ? 24.061 3.598 -8.747 1.00 74.19 260 ILE A CA 1
ATOM 2101 C C . ILE A 1 260 ? 25.106 3.196 -9.776 1.00 74.19 260 ILE A C 1
ATOM 2103 O O . ILE A 1 260 ? 25.186 3.781 -10.854 1.00 74.19 260 ILE A O 1
ATOM 2107 N N . ASP A 1 261 ? 25.920 2.212 -9.403 1.00 81.81 261 ASP A N 1
ATOM 2108 C CA . ASP A 1 261 ? 26.856 1.563 -10.309 1.00 81.81 261 ASP A CA 1
ATOM 2109 C C . ASP A 1 261 ? 26.054 0.830 -11.389 1.00 81.81 261 ASP A C 1
ATOM 2111 O O . ASP A 1 261 ? 25.369 -0.151 -11.102 1.00 81.81 261 ASP A O 1
ATOM 2115 N N . GLY A 1 262 ? 26.063 1.351 -12.615 1.00 76.19 262 GLY A N 1
ATOM 2116 C CA . GLY A 1 262 ? 25.339 0.736 -13.724 1.00 76.19 262 GLY A CA 1
ATOM 2117 C C . GLY A 1 262 ? 25.886 -0.642 -14.092 1.00 76.19 262 GLY A C 1
ATOM 2118 O O . GLY A 1 262 ? 25.144 -1.445 -14.650 1.00 76.19 262 GLY A O 1
ATOM 2119 N N . ASP A 1 263 ? 27.134 -0.938 -13.724 1.00 85.44 263 ASP A N 1
ATOM 2120 C CA . ASP A 1 263 ? 27.788 -2.209 -14.030 1.00 85.44 263 ASP A CA 1
ATOM 2121 C C . ASP A 1 263 ? 27.256 -3.357 -13.154 1.00 85.44 263 ASP A C 1
ATOM 2123 O O . ASP A 1 263 ? 27.531 -4.521 -13.437 1.00 85.44 263 ASP A O 1
ATOM 2127 N N . GLN A 1 264 ? 26.442 -3.054 -12.130 1.00 89.31 264 GLN A N 1
ATOM 2128 C CA . GLN A 1 264 ? 25.786 -4.062 -11.289 1.00 89.31 264 GLN A CA 1
ATOM 2129 C C . GLN A 1 264 ? 24.605 -4.766 -11.980 1.00 89.31 264 GLN A C 1
ATOM 2131 O O . GLN A 1 264 ? 24.100 -5.760 -11.461 1.00 89.31 264 GLN A O 1
ATOM 2136 N N . PHE A 1 265 ? 24.113 -4.234 -13.105 1.00 93.12 265 PHE A N 1
ATOM 2137 C CA . PHE A 1 265 ? 22.969 -4.796 -13.820 1.00 93.12 265 PHE A CA 1
ATOM 2138 C C . PHE A 1 265 ? 23.464 -5.666 -14.972 1.00 93.12 265 PHE A C 1
ATOM 2140 O O . PHE A 1 265 ? 23.931 -5.155 -15.985 1.00 93.12 265 PHE A O 1
ATOM 2147 N N . HIS A 1 266 ? 23.350 -6.985 -14.832 1.00 94.88 266 HIS A N 1
ATOM 2148 C CA . HIS A 1 266 ? 23.745 -7.948 -15.863 1.00 94.88 266 HIS A CA 1
ATOM 2149 C C . HIS A 1 266 ? 22.546 -8.496 -16.646 1.00 94.88 266 HIS A C 1
ATOM 2151 O O . HIS A 1 266 ? 22.718 -9.093 -17.708 1.00 94.88 266 HIS A O 1
ATOM 2157 N N . SER A 1 267 ? 21.335 -8.270 -16.142 1.00 95.56 267 SER A N 1
ATOM 2158 C CA . SER A 1 267 ? 20.073 -8.731 -16.712 1.00 95.56 267 SER A CA 1
ATOM 2159 C C . SER A 1 267 ? 18.938 -7.724 -16.490 1.00 95.56 267 SER A C 1
ATOM 2161 O O . SER A 1 267 ? 19.067 -6.771 -15.714 1.00 95.56 267 SER A O 1
ATOM 2163 N N . VAL A 1 268 ? 17.798 -7.940 -17.154 1.00 95.31 268 VAL A N 1
ATOM 2164 C CA . VAL A 1 268 ? 16.579 -7.160 -16.887 1.00 95.31 268 VAL A CA 1
ATOM 2165 C C . VAL A 1 268 ? 16.044 -7.485 -15.484 1.00 95.31 268 VAL A C 1
ATOM 2167 O O . VAL A 1 268 ? 15.519 -6.596 -14.804 1.00 95.31 268 VAL A O 1
ATOM 2170 N N . SER A 1 269 ? 16.225 -8.729 -15.018 1.00 96.88 269 SER A N 1
ATOM 2171 C CA . SER A 1 269 ? 15.871 -9.150 -13.658 1.00 96.88 269 SER A CA 1
ATOM 2172 C C . SER A 1 269 ? 16.599 -8.330 -12.595 1.00 96.88 269 SER A C 1
ATOM 2174 O O . SER A 1 269 ? 15.959 -7.851 -11.658 1.00 96.88 269 SER A O 1
ATOM 2176 N N . ASP A 1 270 ? 17.906 -8.089 -12.757 1.00 95.81 270 ASP A N 1
ATOM 2177 C CA . ASP A 1 270 ? 18.697 -7.328 -11.777 1.00 95.81 270 ASP A CA 1
ATOM 2178 C C . ASP A 1 270 ? 18.117 -5.923 -11.569 1.00 95.81 270 ASP A C 1
ATOM 2180 O O . ASP A 1 270 ? 17.923 -5.468 -10.435 1.00 95.81 270 ASP A O 1
ATOM 2184 N N . TYR A 1 271 ? 17.763 -5.245 -12.666 1.00 93.94 271 TYR A N 1
ATOM 2185 C CA . TYR A 1 271 ? 17.135 -3.928 -12.601 1.00 93.94 271 TYR A CA 1
ATOM 2186 C C . TYR A 1 271 ? 15.738 -3.981 -11.967 1.00 93.94 271 TYR A C 1
ATOM 2188 O O . TYR A 1 271 ? 15.367 -3.100 -11.179 1.00 93.94 271 TYR A O 1
ATOM 2196 N N . ALA A 1 272 ? 14.944 -5.003 -12.292 1.00 95.88 272 ALA A N 1
ATOM 2197 C CA . ALA A 1 272 ? 13.621 -5.187 -11.708 1.00 95.88 272 ALA A CA 1
ATOM 2198 C C . ALA A 1 272 ? 13.701 -5.438 -10.194 1.00 95.88 272 ALA A C 1
ATOM 2200 O O . ALA A 1 272 ? 12.990 -4.773 -9.438 1.00 95.88 272 ALA A O 1
ATOM 2201 N N . HIS A 1 273 ? 14.608 -6.307 -9.735 1.00 96.44 273 HIS A N 1
ATOM 2202 C CA . HIS A 1 273 ? 14.864 -6.550 -8.313 1.00 96.44 273 HIS A CA 1
ATOM 2203 C C . HIS A 1 273 ? 15.243 -5.260 -7.594 1.00 96.44 273 HIS A C 1
ATOM 2205 O O . HIS A 1 273 ? 14.646 -4.920 -6.569 1.00 96.44 273 HIS A O 1
ATOM 2211 N N . PHE A 1 274 ? 16.186 -4.506 -8.162 1.00 93.88 274 PHE A N 1
ATOM 2212 C CA . PHE A 1 274 ? 16.580 -3.205 -7.637 1.00 93.88 274 PHE A CA 1
ATOM 2213 C C . PHE A 1 274 ? 15.382 -2.252 -7.517 1.00 93.88 274 PHE A C 1
ATOM 2215 O O . PHE A 1 274 ? 15.163 -1.659 -6.460 1.00 93.88 274 PHE A O 1
ATOM 2222 N N . SER A 1 275 ? 14.565 -2.147 -8.566 1.00 93.00 275 SER A N 1
ATOM 2223 C CA . SER A 1 275 ? 13.409 -1.246 -8.606 1.00 93.00 275 SER A CA 1
ATOM 2224 C C . SER A 1 275 ? 12.346 -1.599 -7.567 1.00 93.00 275 SER A C 1
ATOM 2226 O O . SER A 1 275 ? 11.893 -0.731 -6.818 1.00 93.00 275 SER A O 1
ATOM 2228 N N . VAL A 1 276 ? 11.974 -2.879 -7.481 1.00 95.06 276 VAL A N 1
ATOM 2229 C CA . VAL A 1 276 ? 10.981 -3.363 -6.513 1.00 95.06 276 VAL A CA 1
ATOM 2230 C C . VAL A 1 276 ? 11.487 -3.173 -5.089 1.00 95.06 276 VAL A C 1
ATOM 2232 O O . VAL A 1 276 ? 10.762 -2.634 -4.251 1.00 95.06 276 VAL A O 1
ATOM 2235 N N . LYS A 1 277 ? 12.744 -3.547 -4.819 1.00 94.19 277 LYS A N 1
ATOM 2236 C CA . LYS A 1 277 ? 13.358 -3.379 -3.500 1.00 94.19 277 LYS A CA 1
ATOM 2237 C C . LYS A 1 277 ? 13.344 -1.921 -3.051 1.00 94.19 277 LYS A C 1
ATOM 2239 O O . LYS A 1 277 ? 12.953 -1.633 -1.926 1.00 94.19 277 LYS A O 1
ATOM 2244 N N . GLN A 1 278 ? 13.711 -1.000 -3.934 1.00 91.44 278 GLN A N 1
ATOM 2245 C CA . GLN A 1 278 ? 13.692 0.426 -3.623 1.00 91.44 278 GLN A CA 1
ATOM 2246 C C . GLN A 1 278 ? 12.278 0.940 -3.325 1.00 91.44 278 GLN A C 1
ATOM 2248 O O . GLN A 1 278 ? 12.097 1.712 -2.385 1.00 91.44 278 GLN A O 1
ATOM 2253 N N . CYS A 1 279 ? 11.260 0.505 -4.076 1.00 92.69 279 CYS A N 1
ATOM 2254 C CA . CYS A 1 279 ? 9.869 0.831 -3.752 1.00 92.69 279 CYS A CA 1
ATOM 2255 C C . CYS A 1 279 ? 9.473 0.300 -2.363 1.00 92.69 279 CYS A C 1
ATOM 2257 O O . CYS A 1 279 ? 8.913 1.041 -1.560 1.00 92.69 279 CYS A O 1
ATOM 2259 N N . ILE A 1 280 ? 9.806 -0.952 -2.049 1.00 93.81 280 ILE A N 1
ATOM 2260 C CA . ILE A 1 280 ? 9.542 -1.567 -0.739 1.00 93.81 280 ILE A CA 1
ATOM 2261 C C . ILE A 1 280 ? 10.210 -0.777 0.396 1.00 93.81 280 ILE A C 1
ATOM 2263 O O . ILE A 1 280 ? 9.547 -0.415 1.372 1.00 93.81 280 ILE A O 1
ATOM 2267 N N . ASP A 1 281 ? 11.497 -0.460 0.247 1.00 92.25 281 ASP A N 1
ATOM 2268 C CA . ASP A 1 281 ? 12.280 0.262 1.253 1.00 92.25 281 ASP A CA 1
ATOM 2269 C C . ASP A 1 281 ? 11.707 1.680 1.491 1.00 92.25 281 ASP A C 1
ATOM 2271 O O . ASP A 1 281 ? 11.665 2.171 2.621 1.00 92.25 281 ASP A O 1
ATOM 2275 N N . GLN A 1 282 ? 11.171 2.329 0.449 1.00 91.81 282 GLN A N 1
ATOM 2276 C CA . GLN A 1 282 ? 10.546 3.651 0.562 1.00 91.81 282 GLN A CA 1
ATOM 2277 C C . GLN A 1 282 ? 9.220 3.639 1.339 1.00 91.81 282 GLN A C 1
ATOM 2279 O O . GLN A 1 282 ? 8.943 4.603 2.062 1.00 91.81 282 GLN A O 1
ATOM 2284 N N . PHE A 1 283 ? 8.413 2.580 1.219 1.00 91.88 283 PHE A N 1
ATOM 2285 C CA . PHE A 1 283 ? 7.025 2.519 1.707 1.00 91.88 283 PHE A CA 1
ATOM 2286 C C . PHE A 1 283 ? 6.820 1.629 2.947 1.00 91.88 283 PHE A C 1
ATOM 2288 O O . PHE A 1 283 ? 5.761 1.027 3.116 1.00 91.88 283 PHE A O 1
ATOM 2295 N N . ASP A 1 284 ? 7.809 1.609 3.846 1.00 88.44 284 ASP A N 1
ATOM 2296 C CA . ASP A 1 284 ? 7.773 0.892 5.136 1.00 88.44 284 ASP A CA 1
ATOM 2297 C C . ASP A 1 284 ? 7.676 -0.632 4.994 1.00 88.44 284 ASP A C 1
ATOM 2299 O O . ASP A 1 284 ? 6.986 -1.311 5.754 1.00 88.44 284 ASP A O 1
ATOM 2303 N N . GLY A 1 285 ? 8.404 -1.182 4.022 1.00 88.56 285 GLY A N 1
ATOM 2304 C CA . GLY A 1 285 ? 8.620 -2.619 3.911 1.00 88.56 285 GLY A CA 1
ATOM 2305 C C . GLY A 1 285 ? 7.603 -3.359 3.049 1.00 88.56 285 GLY A C 1
ATOM 2306 O O . GLY A 1 285 ? 7.763 -4.560 2.886 1.00 88.56 285 GLY A O 1
ATOM 2307 N N . TYR A 1 286 ? 6.612 -2.691 2.447 1.00 93.19 286 TYR A N 1
ATOM 2308 C CA . TYR A 1 286 ? 5.777 -3.296 1.401 1.00 93.19 286 TYR A CA 1
ATOM 2309 C C . TYR A 1 286 ? 5.083 -2.261 0.499 1.00 93.19 286 TYR A C 1
ATOM 2311 O O . TYR A 1 286 ? 4.858 -1.105 0.873 1.00 93.19 286 TYR A O 1
ATOM 2319 N N . ILE A 1 287 ? 4.686 -2.711 -0.692 1.00 94.75 287 ILE A N 1
ATOM 2320 C CA . ILE A 1 287 ? 3.770 -2.019 -1.610 1.00 94.75 287 ILE A CA 1
ATOM 2321 C C . ILE A 1 287 ? 2.560 -2.917 -1.873 1.00 94.75 287 ILE A C 1
ATOM 2323 O O . ILE A 1 287 ? 2.683 -4.139 -1.844 1.00 94.75 287 ILE A O 1
ATOM 2327 N N . ASP A 1 288 ? 1.394 -2.319 -2.102 1.00 95.12 288 ASP A N 1
ATOM 2328 C CA . ASP A 1 288 ? 0.130 -3.056 -2.211 1.00 95.12 288 ASP A CA 1
ATOM 2329 C C . ASP A 1 288 ? -0.082 -3.623 -3.622 1.00 95.12 288 ASP A C 1
ATOM 2331 O O . ASP A 1 288 ? -0.670 -4.690 -3.797 1.00 95.12 288 ASP A O 1
ATOM 2335 N N . LEU A 1 289 ? 0.433 -2.919 -4.634 1.00 96.75 289 LEU A N 1
ATOM 2336 C CA . LEU A 1 289 ? 0.402 -3.340 -6.029 1.00 96.75 289 LEU A CA 1
ATOM 2337 C C . LEU A 1 289 ? 1.676 -2.896 -6.749 1.00 96.75 289 LEU A C 1
ATOM 2339 O O . LEU A 1 289 ? 2.012 -1.714 -6.752 1.00 96.75 289 LEU A O 1
ATOM 2343 N N . CYS A 1 290 ? 2.355 -3.832 -7.407 1.00 96.81 290 CYS A N 1
ATOM 2344 C CA . CYS A 1 290 ? 3.464 -3.532 -8.307 1.00 96.81 290 CYS A CA 1
ATOM 2345 C C . CYS A 1 290 ? 3.057 -3.853 -9.745 1.00 96.81 290 CYS A C 1
ATOM 2347 O O . CYS A 1 290 ? 2.567 -4.946 -10.021 1.00 96.81 290 CYS A O 1
ATOM 2349 N N . LEU A 1 291 ? 3.255 -2.905 -10.657 1.00 97.19 291 LEU A N 1
ATOM 2350 C CA . LEU A 1 291 ? 2.908 -3.038 -12.067 1.00 97.19 291 LEU A CA 1
ATOM 2351 C C . LEU A 1 291 ? 4.148 -2.875 -12.940 1.00 97.19 291 LEU A C 1
ATOM 2353 O O . LEU A 1 291 ? 5.012 -2.039 -12.674 1.00 97.19 291 LEU A O 1
ATOM 2357 N N . VAL A 1 292 ? 4.179 -3.603 -14.051 1.00 96.50 292 VAL A N 1
ATOM 2358 C CA . VAL A 1 292 ? 5.072 -3.277 -15.162 1.00 96.50 292 VAL A CA 1
ATOM 2359 C C . VAL A 1 292 ? 4.462 -2.090 -15.908 1.00 96.50 292 VAL A C 1
ATOM 2361 O O . VAL A 1 292 ? 3.354 -2.182 -16.431 1.00 96.50 292 VAL A O 1
ATOM 2364 N N . HIS A 1 293 ? 5.159 -0.955 -15.928 1.00 94.50 293 HIS A N 1
ATOM 2365 C CA . HIS A 1 293 ? 4.642 0.301 -16.476 1.00 94.50 293 HIS A CA 1
ATOM 2366 C C . HIS A 1 293 ? 4.425 0.226 -17.991 1.00 94.50 293 HIS A C 1
ATOM 2368 O O . HIS A 1 293 ? 3.402 0.676 -18.501 1.00 94.50 293 HIS A O 1
ATOM 2374 N N . TYR A 1 294 ? 5.389 -0.364 -18.701 1.00 92.50 294 TYR A N 1
ATOM 2375 C CA . TYR A 1 294 ? 5.377 -0.517 -20.149 1.00 92.50 294 TYR A CA 1
ATOM 2376 C C . TYR A 1 294 ? 5.808 -1.930 -20.527 1.00 92.50 294 TYR A C 1
ATOM 2378 O O . TYR A 1 294 ? 6.734 -2.487 -19.949 1.00 92.50 294 TYR A O 1
ATOM 2386 N N . ALA A 1 295 ? 5.171 -2.497 -21.550 1.00 92.69 295 ALA A N 1
ATOM 2387 C CA . ALA A 1 295 ? 5.433 -3.855 -22.034 1.00 92.69 295 ALA A CA 1
ATOM 2388 C C . ALA A 1 295 ? 6.768 -4.022 -22.795 1.00 92.69 295 ALA A C 1
ATOM 2390 O O . ALA A 1 295 ? 6.951 -5.013 -23.508 1.00 92.69 295 ALA A O 1
ATOM 2391 N N . LYS A 1 296 ? 7.667 -3.044 -22.697 1.00 93.38 296 LYS A N 1
ATOM 2392 C CA . LYS A 1 296 ? 8.958 -2.983 -23.378 1.00 93.38 296 LYS A CA 1
ATOM 2393 C C . LYS A 1 296 ? 9.943 -2.176 -22.546 1.00 93.38 296 LYS A C 1
ATOM 2395 O O . LYS A 1 296 ? 9.540 -1.486 -21.609 1.00 93.38 296 LYS A O 1
ATOM 2400 N N . ASP A 1 297 ? 11.203 -2.242 -22.951 1.00 91.94 297 ASP A N 1
ATOM 2401 C CA . ASP A 1 297 ? 12.265 -1.410 -22.406 1.00 91.94 297 ASP A CA 1
ATOM 2402 C C . ASP A 1 297 ? 11.869 0.087 -22.396 1.00 91.94 297 ASP A C 1
ATOM 2404 O O . ASP A 1 297 ? 11.236 0.585 -23.335 1.00 91.94 297 ASP A O 1
ATOM 2408 N N . ALA A 1 298 ? 12.200 0.780 -21.303 1.00 85.81 298 ALA A N 1
ATOM 2409 C CA . ALA A 1 298 ? 11.826 2.169 -21.031 1.00 85.81 298 ALA A CA 1
ATOM 2410 C C . ALA A 1 298 ? 12.309 3.167 -22.095 1.00 85.81 298 ALA A C 1
ATOM 2412 O O . ALA A 1 298 ? 11.781 4.279 -22.190 1.00 85.81 298 ALA A O 1
ATOM 2413 N N . PHE A 1 299 ? 13.320 2.800 -22.879 1.00 82.44 299 PHE A N 1
ATOM 2414 C CA . PHE A 1 299 ? 13.937 3.694 -23.839 1.00 82.44 299 PHE A CA 1
ATOM 2415 C C . PHE A 1 299 ? 13.124 3.791 -25.130 1.00 82.44 299 PHE A C 1
ATOM 2417 O O . PHE A 1 299 ? 12.736 2.800 -25.754 1.00 82.44 299 PHE A O 1
ATOM 2424 N N . LYS A 1 300 ? 12.892 5.038 -25.566 1.00 68.19 300 LYS A N 1
ATOM 2425 C CA . LYS A 1 300 ? 11.979 5.396 -26.670 1.00 68.19 300 LYS A CA 1
ATOM 2426 C C . LYS A 1 300 ? 12.301 4.698 -28.000 1.00 68.19 300 LYS A C 1
ATOM 2428 O O . LYS A 1 300 ? 11.399 4.512 -28.813 1.00 68.19 300 LYS A O 1
ATOM 2433 N N . ASN A 1 301 ? 13.548 4.275 -28.198 1.00 79.88 301 ASN A N 1
ATOM 2434 C CA . ASN A 1 301 ? 14.021 3.685 -29.451 1.00 79.88 301 ASN A CA 1
ATOM 2435 C C . ASN A 1 301 ? 13.747 2.177 -29.571 1.00 79.88 301 ASN A C 1
ATOM 2437 O O . ASN A 1 301 ? 14.002 1.592 -30.624 1.00 79.88 301 ASN A O 1
ATOM 2441 N N . VAL A 1 302 ? 13.202 1.531 -28.535 1.00 79.81 302 VAL A N 1
ATOM 2442 C CA . VAL A 1 302 ? 12.852 0.111 -28.611 1.00 79.81 302 VAL A CA 1
ATOM 2443 C C . VAL A 1 302 ? 11.474 -0.053 -29.256 1.00 79.81 302 VAL A C 1
ATOM 2445 O O . VAL A 1 302 ? 10.439 0.391 -28.739 1.00 79.81 302 VAL A O 1
ATOM 2448 N N . SER A 1 303 ? 11.458 -0.703 -30.423 1.00 84.56 303 SER A N 1
ATOM 2449 C CA . SER A 1 303 ? 10.226 -1.036 -31.141 1.00 84.56 303 SER A CA 1
ATOM 2450 C C . SER A 1 303 ? 9.329 -1.954 -30.305 1.00 84.56 303 SER A C 1
ATOM 2452 O O . SER A 1 303 ? 9.803 -2.871 -29.630 1.00 84.56 303 SER A O 1
ATOM 2454 N N . ASN A 1 304 ? 8.010 -1.782 -30.429 1.00 82.44 304 ASN A N 1
ATOM 2455 C CA . ASN A 1 304 ? 7.030 -2.715 -29.863 1.00 82.44 304 ASN A CA 1
ATOM 2456 C C . ASN A 1 304 ? 7.182 -4.134 -30.449 1.00 82.44 304 ASN A C 1
ATOM 2458 O O . ASN A 1 304 ? 6.800 -5.104 -29.801 1.00 82.44 304 ASN A O 1
ATOM 2462 N N . THR A 1 305 ? 7.780 -4.256 -31.639 1.00 86.44 305 THR A N 1
ATOM 2463 C CA . THR A 1 305 ? 8.049 -5.527 -32.330 1.00 86.44 305 THR A CA 1
ATOM 2464 C C . THR A 1 305 ? 9.412 -6.142 -32.002 1.00 86.44 305 THR A C 1
ATOM 2466 O O . THR A 1 305 ? 9.778 -7.146 -32.608 1.00 86.44 305 THR A O 1
ATOM 2469 N N . CYS A 1 306 ? 10.182 -5.567 -31.069 1.00 87.50 306 CYS A N 1
ATOM 2470 C CA . CYS A 1 306 ? 11.455 -6.153 -30.653 1.00 87.50 306 CYS A CA 1
ATOM 2471 C C . CYS A 1 306 ? 11.224 -7.565 -30.090 1.00 87.50 306 CYS A C 1
ATOM 2473 O O . CYS A 1 306 ? 10.423 -7.745 -29.168 1.00 87.50 306 CYS A O 1
ATOM 2475 N N . SER A 1 307 ? 11.934 -8.555 -30.640 1.00 90.38 307 SER A N 1
ATOM 2476 C CA . SER A 1 307 ? 11.815 -9.972 -30.264 1.00 90.38 307 SER A CA 1
ATOM 2477 C C . SER A 1 307 ? 12.037 -10.207 -28.770 1.00 90.38 307 SER A C 1
ATOM 2479 O O . SER A 1 307 ? 11.382 -11.062 -28.180 1.00 90.38 307 SER A O 1
ATOM 2481 N N . ASN A 1 308 ? 12.900 -9.399 -28.152 1.00 93.00 308 ASN A N 1
ATOM 2482 C CA . ASN A 1 308 ? 13.281 -9.540 -26.750 1.00 93.00 308 ASN A CA 1
ATOM 2483 C C . ASN A 1 308 ? 12.197 -9.027 -25.790 1.00 93.00 308 ASN A C 1
ATOM 2485 O O . ASN A 1 308 ? 12.160 -9.441 -24.643 1.00 93.00 308 ASN A O 1
ATOM 2489 N N . ASN A 1 309 ? 11.237 -8.203 -26.240 1.00 92.69 309 ASN A N 1
ATOM 2490 C CA . ASN A 1 309 ? 10.203 -7.653 -25.348 1.00 92.69 309 ASN A CA 1
ATOM 2491 C C . ASN A 1 309 ? 9.413 -8.750 -24.614 1.00 92.69 309 ASN A C 1
ATOM 2493 O O . ASN A 1 309 ? 8.904 -8.519 -23.521 1.00 92.69 309 ASN A O 1
ATOM 2497 N N . ARG A 1 310 ? 9.253 -9.931 -25.228 1.00 94.62 310 ARG A N 1
ATOM 2498 C CA . ARG A 1 310 ? 8.579 -11.063 -24.586 1.00 94.62 310 ARG A CA 1
ATOM 2499 C C . ARG A 1 310 ? 9.424 -11.664 -23.464 1.00 94.62 310 ARG A C 1
ATOM 2501 O O . ARG A 1 310 ? 8.904 -11.767 -22.359 1.00 94.62 310 ARG A O 1
ATOM 2508 N N . SER A 1 311 ? 10.676 -12.023 -23.746 1.00 96.12 311 SER A N 1
ATOM 2509 C CA . SER A 1 311 ? 11.583 -12.596 -22.744 1.00 96.12 311 SER A CA 1
ATOM 2510 C C . SER A 1 311 ? 11.834 -11.617 -21.600 1.00 96.12 311 SER A C 1
ATOM 2512 O O . SER A 1 311 ? 11.765 -12.013 -20.444 1.00 96.12 311 SER A O 1
ATOM 2514 N N . ASP A 1 312 ? 12.003 -10.328 -21.910 1.00 96.25 312 ASP A N 1
ATOM 2515 C CA . ASP A 1 312 ? 12.214 -9.286 -20.902 1.00 96.25 312 ASP A CA 1
ATOM 2516 C C . ASP A 1 312 ? 11.009 -9.187 -19.950 1.00 96.25 312 ASP A C 1
ATOM 2518 O O . ASP A 1 312 ? 11.167 -9.051 -18.740 1.00 96.25 312 ASP A O 1
ATOM 2522 N N . ARG A 1 313 ? 9.775 -9.285 -20.474 1.00 95.81 313 ARG A N 1
ATOM 2523 C CA . ARG A 1 313 ? 8.567 -9.319 -19.634 1.00 95.81 313 ARG A CA 1
ATOM 2524 C C . ARG A 1 313 ? 8.518 -10.568 -18.771 1.00 95.81 313 ARG A C 1
ATOM 2526 O O . ARG A 1 313 ? 8.221 -10.439 -17.592 1.00 95.81 313 ARG A O 1
ATOM 2533 N N . GLU A 1 314 ? 8.754 -11.742 -19.353 1.00 96.69 314 GLU A N 1
ATOM 2534 C CA . GLU A 1 314 ? 8.747 -13.017 -18.622 1.00 96.69 314 GLU A CA 1
ATOM 2535 C C . GLU A 1 314 ? 9.727 -12.964 -17.437 1.00 96.69 314 GLU A C 1
ATOM 2537 O O . GLU A 1 314 ? 9.359 -13.315 -16.318 1.00 96.69 314 GLU A O 1
ATOM 2542 N N . GLU A 1 315 ? 10.920 -12.408 -17.650 1.00 97.81 315 GLU A N 1
ATOM 2543 C CA . GLU A 1 315 ? 11.925 -12.208 -16.607 1.00 97.81 315 GLU A CA 1
ATOM 2544 C C . GLU A 1 315 ? 11.457 -11.228 -15.513 1.00 97.81 315 GLU A C 1
ATOM 2546 O O . GLU A 1 315 ? 11.495 -11.560 -14.327 1.00 97.81 315 GLU A O 1
ATOM 2551 N N . VAL A 1 316 ? 10.933 -10.051 -15.885 1.00 97.31 316 VAL A N 1
ATOM 2552 C CA . VAL A 1 316 ? 10.400 -9.078 -14.910 1.00 97.31 316 VAL A CA 1
ATOM 2553 C C . VAL A 1 316 ? 9.214 -9.643 -14.128 1.00 97.31 316 VAL A C 1
ATOM 2555 O O . VAL A 1 316 ? 9.115 -9.417 -12.923 1.00 97.31 316 VAL A O 1
ATOM 2558 N N . TYR A 1 317 ? 8.317 -10.389 -14.775 1.00 97.06 317 TYR A N 1
ATOM 2559 C CA . TYR A 1 317 ? 7.207 -11.048 -14.088 1.00 97.06 317 TYR A CA 1
ATOM 2560 C C . TYR A 1 317 ? 7.706 -12.082 -13.078 1.00 97.06 317 TYR A C 1
ATOM 2562 O O . TY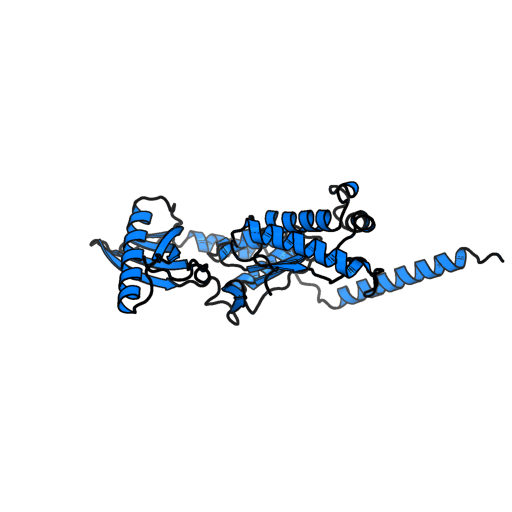R A 1 317 ? 7.207 -12.082 -11.956 1.00 97.06 317 TYR A O 1
ATOM 2570 N N . GLY A 1 318 ? 8.732 -12.870 -13.415 1.00 97.44 318 GLY A N 1
ATOM 2571 C CA . GLY A 1 318 ? 9.366 -13.792 -12.469 1.00 97.44 318 GLY A CA 1
ATOM 2572 C C . GLY A 1 318 ? 9.892 -13.086 -11.212 1.00 97.44 318 GLY A C 1
ATOM 2573 O O . GLY A 1 318 ? 9.725 -13.587 -10.099 1.00 97.44 318 GLY A O 1
ATOM 2574 N N . VAL A 1 319 ? 10.439 -11.872 -11.353 1.00 97.38 319 VAL A N 1
ATOM 2575 C CA . VAL A 1 319 ? 10.824 -11.033 -10.203 1.00 97.38 319 VAL A CA 1
ATOM 2576 C C . VAL A 1 319 ? 9.606 -10.607 -9.382 1.00 97.38 319 VAL A C 1
ATOM 2578 O O . VAL A 1 319 ? 9.628 -10.694 -8.153 1.00 97.38 319 VAL A O 1
ATOM 2581 N N . LEU A 1 320 ? 8.527 -10.153 -10.025 1.00 96.25 320 LEU A N 1
ATOM 2582 C CA . LEU A 1 320 ? 7.307 -9.760 -9.312 1.00 96.25 320 LEU A CA 1
ATOM 2583 C C . LEU A 1 320 ? 6.684 -10.940 -8.549 1.00 96.25 320 LEU A C 1
ATOM 2585 O O . LEU A 1 320 ? 6.281 -10.770 -7.397 1.00 96.25 320 LEU A O 1
ATOM 2589 N N . GLU A 1 321 ? 6.659 -12.135 -9.143 1.00 95.00 321 GLU A N 1
ATOM 2590 C CA . GLU A 1 321 ? 6.202 -13.369 -8.493 1.00 95.00 321 GLU A CA 1
ATOM 2591 C C . GLU A 1 321 ? 7.088 -13.753 -7.305 1.00 95.00 321 GLU A C 1
ATOM 2593 O O . GLU A 1 321 ? 6.569 -14.106 -6.244 1.00 95.00 321 GLU A O 1
ATOM 2598 N N . HIS A 1 322 ? 8.412 -13.623 -7.441 1.00 94.62 322 HIS A N 1
ATOM 2599 C CA . HIS A 1 322 ? 9.354 -13.852 -6.347 1.00 94.62 322 HIS A CA 1
ATOM 2600 C C . HIS A 1 322 ? 9.025 -12.984 -5.125 1.00 94.62 322 HIS A C 1
ATOM 2602 O O . HIS A 1 322 ? 8.929 -13.502 -4.009 1.00 94.62 322 HIS A O 1
ATOM 2608 N N . TYR A 1 323 ? 8.797 -11.681 -5.322 1.00 93.50 323 TYR A N 1
ATOM 2609 C CA . TYR A 1 323 ? 8.382 -10.807 -4.224 1.00 93.50 323 TYR A CA 1
ATOM 2610 C C . TYR A 1 323 ? 6.986 -11.170 -3.714 1.00 93.50 323 TYR A C 1
ATOM 2612 O O . TYR A 1 323 ? 6.803 -11.254 -2.505 1.00 93.50 323 TYR A O 1
ATOM 2620 N N . MET A 1 324 ? 6.014 -11.467 -4.580 1.00 88.94 324 MET A N 1
ATOM 2621 C CA . MET A 1 324 ? 4.676 -11.877 -4.133 1.00 88.94 324 MET A CA 1
ATOM 2622 C C . MET A 1 324 ? 4.716 -13.122 -3.224 1.00 88.94 324 MET A C 1
ATOM 2624 O O . MET A 1 324 ? 4.029 -13.162 -2.202 1.00 88.94 324 MET A O 1
ATOM 2628 N N . GLY A 1 325 ? 5.554 -14.111 -3.554 1.00 82.38 325 GLY A N 1
ATOM 2629 C CA . GLY A 1 325 ? 5.715 -15.342 -2.776 1.00 82.38 325 GLY A CA 1
ATOM 2630 C C . GLY A 1 325 ? 6.350 -15.130 -1.396 1.00 82.38 325 GLY A C 1
ATOM 2631 O O . GLY A 1 325 ? 5.926 -15.754 -0.424 1.00 82.38 325 GLY A O 1
ATOM 2632 N N . GLN A 1 326 ? 7.316 -14.212 -1.267 1.00 76.81 326 GLN A N 1
ATOM 2633 C CA . GLN A 1 326 ? 7.976 -13.926 0.018 1.00 76.81 326 GLN A CA 1
ATOM 2634 C C . GLN A 1 326 ? 7.035 -13.340 1.079 1.00 76.81 326 GLN A C 1
ATOM 2636 O O . GLN A 1 326 ? 7.239 -13.567 2.271 1.00 76.81 326 GLN A O 1
ATOM 2641 N N . TRP A 1 327 ? 5.994 -12.612 0.665 1.00 63.94 327 TRP A N 1
ATOM 2642 C CA . TRP A 1 327 ? 5.081 -11.904 1.573 1.00 63.94 327 TRP A CA 1
ATOM 2643 C C . TRP A 1 327 ? 3.811 -12.694 1.925 1.00 63.94 327 TRP A C 1
ATOM 2645 O O . TRP A 1 327 ? 2.860 -12.135 2.470 1.00 63.94 327 TRP A O 1
ATOM 2655 N N . GLY A 1 328 ? 3.820 -14.013 1.702 1.00 48.97 328 GLY A N 1
ATOM 2656 C CA . GLY A 1 328 ? 2.859 -14.927 2.323 1.00 48.97 328 GLY A CA 1
ATOM 2657 C C . GLY A 1 328 ? 1.742 -15.448 1.423 1.00 48.97 328 GLY A C 1
ATOM 2658 O O . GLY A 1 328 ? 0.779 -16.015 1.940 1.00 48.97 328 GLY A O 1
ATOM 2659 N N . PHE A 1 329 ? 1.864 -15.341 0.097 1.00 48.28 329 PHE A N 1
ATOM 2660 C CA . PHE A 1 329 ? 1.012 -16.121 -0.803 1.00 48.28 329 PHE A CA 1
ATOM 2661 C C . PHE A 1 329 ? 1.567 -17.550 -0.940 1.00 48.28 329 PHE A C 1
ATOM 2663 O O . PHE A 1 329 ? 2.266 -17.887 -1.888 1.00 48.28 329 PHE A O 1
ATOM 2670 N N . ASN A 1 330 ? 1.246 -18.425 0.018 1.00 40.69 330 ASN A N 1
ATOM 2671 C CA . ASN A 1 330 ? 1.534 -19.867 -0.065 1.00 40.69 330 ASN A CA 1
ATOM 2672 C C . ASN A 1 330 ? 0.552 -20.601 -1.015 1.00 40.69 330 ASN A C 1
ATOM 2674 O O . ASN A 1 330 ? 0.038 -21.665 -0.672 1.00 40.69 330 ASN A O 1
ATOM 2678 N N . GLY A 1 331 ? 0.232 -20.037 -2.185 1.00 43.91 331 GLY A N 1
ATOM 2679 C CA . GLY A 1 331 ? -0.857 -20.530 -3.036 1.00 43.91 331 GLY A CA 1
ATOM 2680 C C . GLY A 1 331 ? -0.549 -20.545 -4.531 1.00 43.91 331 GLY A C 1
ATOM 2681 O O . GLY A 1 331 ? -0.605 -19.502 -5.168 1.00 43.91 331 GLY A O 1
ATOM 2682 N N . THR A 1 332 ? -0.319 -21.761 -5.047 1.00 40.22 332 THR A N 1
ATOM 2683 C CA . THR A 1 332 ? -0.370 -22.225 -6.453 1.00 40.22 332 THR A CA 1
ATOM 2684 C C . THR A 1 332 ? 0.513 -21.501 -7.470 1.00 40.22 332 THR A C 1
ATOM 2686 O O . THR A 1 332 ? 0.195 -20.425 -7.961 1.00 40.22 332 THR A O 1
ATOM 2689 N N . THR A 1 333 ? 1.596 -22.178 -7.856 1.00 38.31 333 THR A N 1
ATOM 2690 C CA . THR A 1 333 ? 2.358 -21.924 -9.082 1.00 38.31 333 THR A CA 1
ATOM 2691 C C . THR A 1 333 ? 1.432 -21.858 -10.299 1.00 38.31 333 THR A C 1
ATOM 2693 O O . THR A 1 333 ? 0.574 -22.722 -10.465 1.00 38.31 333 THR A O 1
ATOM 2696 N N . PHE A 1 334 ? 1.658 -20.881 -11.180 1.00 43.47 334 PHE A N 1
ATOM 2697 C CA . PHE A 1 334 ? 0.926 -20.611 -12.431 1.00 43.47 334 PHE A CA 1
ATOM 2698 C C . PHE A 1 334 ? 0.976 -21.739 -13.496 1.00 43.47 334 PHE A C 1
ATOM 2700 O O . PHE A 1 334 ? 0.619 -21.512 -14.647 1.00 43.47 334 PHE A O 1
ATOM 2707 N N . GLY A 1 335 ? 1.424 -22.949 -13.140 1.00 36.94 335 GLY A N 1
ATOM 2708 C CA . GLY A 1 335 ? 1.650 -24.071 -14.059 1.00 36.94 335 GLY A CA 1
ATOM 2709 C C . GLY A 1 335 ? 0.459 -25.007 -14.300 1.00 36.94 335 GLY A C 1
ATOM 2710 O O . GLY A 1 335 ? 0.592 -25.904 -15.124 1.00 36.94 335 GLY A O 1
ATOM 2711 N N . ASP A 1 336 ? -0.677 -24.809 -13.622 1.00 31.89 336 ASP A N 1
ATOM 2712 C CA . ASP A 1 336 ? -1.840 -25.719 -13.684 1.00 31.89 336 ASP A CA 1
ATOM 2713 C C . ASP A 1 336 ? -3.111 -25.079 -14.301 1.00 31.89 336 ASP A C 1
ATOM 2715 O O . ASP A 1 336 ? -4.227 -25.504 -13.990 1.00 31.89 336 ASP A O 1
ATOM 2719 N N . LEU A 1 337 ? -2.973 -24.059 -15.163 1.00 31.88 337 LEU A N 1
ATOM 2720 C CA . LEU A 1 337 ? -4.088 -23.450 -15.918 1.00 31.88 337 LEU A CA 1
ATOM 2721 C C . LEU A 1 337 ? -3.967 -23.642 -17.431 1.00 31.88 337 LEU A C 1
ATOM 2723 O O . LEU A 1 337 ? -2.882 -23.345 -17.980 1.00 31.88 337 LEU A O 1
#

Foldseek 3Di:
DCPDPVVVVVVVVVVVVVVVVVVVVVVVPDDPPPPPPDPPVVVVVVVVVPPPPAWDWAWDDCPPPVNVVQVVVLLVVVQVVCVVVVHFHKDFPDWPTKIWTDDQFIKMKTKTFIFGDDDPDPDDPAPGPDRWIKIWTWTQHPVRDIDIDMDTDLLFCPAVPTWDQDPVRHTDDPDADEDDLEDDLVRLLVVLQVCVVNRHAEYEEELLRLCLQSNLVSNVVCQVVSVHDLSSHAYEYEYEQAALVCQQVSCVPRPNVDDDDSNQGPGSLSRLLVSLVSVCVSSVRDHRHYYHPDLAHPDPPDDPPPPCSVVSVVSSVVSVVVVVVVVDCPDDDPPPD

Sequence (337 aa):
MIIGKDAVQRDQDRKEEEEEEQEESWTKRFPPHRSKMETEQLDEFSLLHQQIVAGRVVPCCVNLPEITEISEIATKKLNSDRSAGGIPLLDIVKIINATRQSVSGTAYRVQILFKLRKKKSNIDERNYSLSPIYLFKIYRDINETIEINYKEIANFVNVPGGQWCLSTGNFMPKIGLQCSPSWRELEAEQFILVALEAGIRLFDTSFFGHNRGQISKAIKKFLPLFGLLRTDVFISAKINIVRPENAQDLFRYGPIKKEIDGDQFHSVSDYAHFSVKQCIDQFDGYIDLCLVHYAKDAFKNVSNTCSNNRSDREEVYGVLEHYMGQWGFNGTTFGDL

Organism: NCBI:txid157864

Secondary structure (DSSP, 8-state):
----HHHHHHHHHHHHHHHHHHHHHHHTTS--------THHHHHHHHHTTS--SS--EE--TTSHHHHHHHHHHHHHHHHHHHHTTPPPEEEEEEEEEEEEEESEEEEEEEEEEEE---SS---GGG-----EEEEEEEEETT--EEEEEEEE-TTTTSTT-EEEPTTS-EEESSEEEPPTT--HHHHHHHHHHHHHTT--EEEEETT-TTTTHHHHHHHHHGGGGT--GGGSEEEEEEEE--HHHHHHHHHSSS--SS--GGG--SHHHHHHHHHHHHHHHTTT--SEEEEEEEEESSTTS-TT-THHHHHHHHHHHHHHHHHHHTT-----TT--